Protein 8HJJ (pdb70)

Foldseek 3Di:
DWFKKWKFWPPDDIAIEITDPVVVVVVQCVQCVPPPHGGIDIDGDDPVCVVVPPPDPRYQYPVDPCSVVVD/DWAKKWKFWVPDDIAIEITDPVVVVVVQCVQCVPPPHGRIDIDGDDPVPCVVVVVDDRYQYPPDPCSVVVD/DWAKKWKFWPPDDIAIEIGDPVVVVVVQCVQCVPPPHGRIDIDGDDPVCVVVCVDDRYQYPPDPPSPVVD

Radius of gyration: 20.46 Å; Cα contacts (8 Å, |Δi|>4): 335; chains: 3; bounding box: 46×51×53 Å

Organism: NCBI:txid1415160

Nearest PDB structures (foldseek):
  8hjj-assembly2_B  TM=1.004E+00  e=7.828E-13  Rhodobacter capsulatus DE442
  8hjj-assembly3_C  TM=9.954E-01  e=3.327E-12  Rhodobacter capsulatus DE442
  8pu1-assembly1_A  TM=4.898E-01  e=5.629E-01  Thomasclavelia ramosa
  8pu3-assembly1_B  TM=4.873E-01  e=1.446E+00  Coprobacillus sp. D7
  8hjj-assembly3_C  TM=1.014E+00  e=9.724E-14  Rhodobacter capsulatus DE442

B-factor: mean 46.48, std 11.07, range [22.7, 105.71]

Structure (mmCIF, N/CA/C/O backbone):
data_8HJJ
#
_entry.id   8HJJ
#
_cell.length_a   69.410
_cell.length_b   69.410
_cell.length_c   89.040
_cell.angle_alpha   90.000
_cell.angle_beta   90.000
_cell.angle_gamma   120.000
#
_symmetry.space_group_name_H-M   'P 31 1 2'
#
loop_
_entity.id
_entity.type
_entity.pdbx_description
1 polymer 'Anti-CRISPR protein Type I-C9'
2 water water
#
loop_
_atom_site.group_PDB
_atom_site.id
_atom_site.type_symbol
_atom_site.label_atom_id
_atom_site.label_alt_id
_atom_site.label_comp_id
_atom_site.label_asym_id
_atom_site.label_entity_id
_atom_site.label_seq_id
_atom_site.pdbx_PDB_ins_code
_atom_site.Cartn_x
_atom_site.Cartn_y
_atom_site.Cartn_z
_atom_site.occupancy
_atom_site.B_iso_or_equiv
_atom_site.auth_seq_id
_atom_site.auth_comp_id
_atom_site.auth_asym_id
_atom_site.auth_atom_id
_atom_site.pdbx_PDB_model_num
ATOM 1 N N . MET A 1 5 ? 32.06836 -6.80443 6.13848 1.000 72.17101 5 MET A N 1
ATOM 2 C CA . MET A 1 5 ? 31.82205 -8.22053 5.87170 1.000 73.72124 5 MET A CA 1
ATOM 3 C C . MET A 1 5 ? 30.54851 -8.78950 6.53395 1.000 68.57920 5 MET A C 1
ATOM 4 O O . MET A 1 5 ? 29.69595 -9.38000 5.83748 1.000 65.38813 5 MET A O 1
ATOM 9 N N . THR A 1 6 ? 30.38133 -8.55821 7.84209 1.000 54.03435 6 THR A N 1
ATOM 10 C CA . THR A 1 6 ? 29.31075 -9.19228 8.60216 1.000 54.15583 6 THR A CA 1
ATOM 11 C C . THR A 1 6 ? 28.15567 -8.22422 8.83394 1.000 48.83202 6 THR A C 1
ATOM 12 O O . THR A 1 6 ? 28.34612 -7.01161 8.94782 1.000 44.97291 6 THR A O 1
ATOM 16 N N . SER A 1 7 ? 26.95552 -8.78850 8.95919 1.000 44.63576 7 SER A N 1
ATOM 17 C CA . SER A 1 7 ? 25.74335 -7.99592 9.08097 1.000 39.04216 7 SER A CA 1
ATOM 18 C C . SER A 1 7 ? 24.65728 -8.83363 9.74364 1.000 45.74303 7 SER A C 1
ATOM 19 O O . SER A 1 7 ? 24.76685 -10.05815 9.87206 1.000 42.65198 7 SER A O 1
ATOM 22 N N . PHE A 1 8 ? 23.60747 -8.13686 10.18169 1.000 46.46842 8 PHE A N 1
ATOM 23 C CA . PHE A 1 8 ? 22.34167 -8.76515 10.51803 1.000 40.25049 8 PHE A CA 1
ATOM 24 C C . PHE A 1 8 ? 21.54039 -8.96416 9.24167 1.000 39.21329 8 PHE A C 1
ATOM 25 O O . PHE A 1 8 ? 21.55217 -8.10231 8.35077 1.000 34.80019 8 PHE A O 1
ATOM 33 N N . TYR A 1 9 ? 20.85307 -10.11181 9.15268 1.000 38.54718 9 TYR A N 1
ATOM 34 C CA . TYR A 1 9 ? 20.05582 -10.49289 7.98915 1.000 37.22999 9 TYR A CA 1
ATOM 35 C C . TYR A 1 9 ? 18.67091 -10.95954 8.40960 1.000 39.22160 9 TYR A C 1
ATOM 36 O O . TYR A 1 9 ? 18.53283 -11.76581 9.33888 1.000 39.52209 9 TYR A O 1
ATOM 45 N N . LYS A 1 10 ? 17.65612 -10.46838 7.70472 1.000 41.12351 10 LYS A N 1
ATOM 46 C CA . LYS A 1 10 ? 16.28264 -10.92542 7.85787 1.000 38.09135 10 LYS A CA 1
ATOM 47 C C . LYS A 1 10 ? 15.95987 -11.88346 6.71419 1.000 39.20599 10 LYS A C 1
ATOM 48 O O . LYS A 1 10 ? 16.12125 -11.53186 5.54228 1.000 39.14194 10 LYS A O 1
ATOM 54 N N . ILE A 1 11 ? 15.50839 -13.08625 7.04982 1.000 34.84403 11 ILE A N 1
ATOM 55 C CA . ILE A 1 11 ? 15.28054 -14.14680 6.08174 1.000 38.52772 11 ILE A CA 1
ATOM 56 C C . ILE A 1 11 ? 13.78302 -14.42136 6.07386 1.000 36.76768 11 ILE A C 1
ATOM 57 O O . ILE A 1 11 ? 13.21491 -14.85407 7.08109 1.000 41.31936 11 ILE A O 1
ATOM 62 N N . THR A 1 12 ? 13.12968 -14.14953 4.95573 1.000 28.87700 12 THR A N 1
ATOM 63 C CA . THR A 1 12 ? 11.68247 -14.17755 4.92066 1.000 30.78723 12 THR A CA 1
ATOM 64 C C . THR A 1 12 ? 11.21273 -15.09705 3.80141 1.000 33.01976 12 THR A C 1
ATOM 65 O O . THR A 1 12 ? 11.94332 -15.39929 2.85644 1.000 32.89720 12 THR A O 1
ATOM 69 N N . ALA A 1 13 ? 9.97867 -15.56651 3.95464 1.000 39.43742 13 ALA A N 1
ATOM 70 C CA . ALA A 1 13 ? 9.29814 -16.38439 2.96234 1.000 36.51009 13 ALA A CA 1
ATOM 71 C C . ALA A 1 13 ? 7.81311 -16.08814 3.07247 1.000 32.12579 13 ALA A C 1
ATOM 72 O O . ALA A 1 13 ? 7.31478 -15.74452 4.14984 1.000 31.09025 13 ALA A O 1
ATOM 74 N N . TYR A 1 14 ? 7.12058 -16.18566 1.93538 1.000 39.42048 14 TYR A N 1
ATOM 75 C CA . TYR A 1 14 ? 5.67674 -15.97131 1.91238 1.000 36.25640 14 TYR A CA 1
ATOM 76 C C . TYR A 1 14 ? 4.98799 -16.94530 2.86264 1.000 40.16256 14 TYR A C 1
ATOM 77 O O . TYR A 1 14 ? 5.30621 -18.14270 2.88381 1.000 40.71103 14 TYR A O 1
ATOM 86 N N . ASN A 1 15 ? 4.07480 -16.41397 3.67940 1.000 34.74514 15 ASN A N 1
ATOM 87 C CA . ASN A 1 15 ? 3.25619 -17.21323 4.58465 1.000 38.06007 15 ASN A CA 1
ATOM 88 C C . ASN A 1 15 ? 4.11189 -18.05007 5.52203 1.000 40.53642 15 ASN A C 1
ATOM 89 O O . ASN A 1 15 ? 3.72255 -19.14789 5.92822 1.000 41.24628 15 ASN A O 1
ATOM 94 N N . SER A 1 16 ? 5.28883 -17.55208 5.87993 1.000 37.87948 16 SER A N 1
ATOM 95 C CA . SER A 1 16 ? 6.19477 -18.32495 6.71117 1.000 39.85018 16 SER A CA 1
ATOM 96 C C . SER A 1 16 ? 6.78439 -17.43057 7.78774 1.000 39.51162 16 SER A C 1
ATOM 97 O O . SER A 1 16 ? 6.69653 -16.19878 7.74028 1.000 36.99089 16 SER A O 1
ATOM 100 N N . GLN A 1 17 ? 7.38920 -18.08703 8.76483 1.000 43.41253 17 GLN A N 1
ATOM 101 C CA . GLN A 1 17 ? 7.97095 -17.41980 9.91519 1.000 42.95047 17 GLN A CA 1
ATOM 102 C C . GLN A 1 17 ? 9.29797 -16.78843 9.52016 1.000 43.06136 17 GLN A C 1
ATOM 103 O O . GLN A 1 17 ? 10.13756 -17.44556 8.89369 1.000 44.11155 17 GLN A O 1
ATOM 109 N N . ALA A 1 18 ? 9.49010 -15.52030 9.88291 1.000 41.87846 18 ALA A N 1
ATOM 110 C CA . ALA A 1 18 ? 10.76081 -14.85625 9.61394 1.000 41.73262 18 ALA A CA 1
ATOM 111 C C . ALA A 1 18 ? 11.88349 -15.46928 10.44992 1.000 45.39716 18 ALA A C 1
ATOM 112 O O . ALA A 1 18 ? 11.66882 -15.90871 11.58078 1.000 53.70240 18 ALA A O 1
ATOM 114 N N . LEU A 1 19 ? 13.07902 -15.55122 9.87136 1.000 45.68297 19 LEU A N 1
ATOM 115 C CA . LEU A 1 19 ? 14.26619 -16.01365 10.57994 1.000 42.78508 19 LEU A CA 1
ATOM 116 C C . LEU A 1 19 ? 15.33138 -14.91512 10.56424 1.000 44.30179 19 LEU A C 1
ATOM 117 O O . LEU A 1 19 ? 15.28338 -13.98184 9.75875 1.000 41.95312 19 LEU A O 1
ATOM 122 N N . TYR A 1 20 ? 16.30430 -15.00919 11.46501 1.000 42.78370 20 TYR A N 1
ATOM 123 C CA . TYR A 1 20 ? 17.24243 -13.90382 11.62341 1.000 45.65661 20 TYR A CA 1
ATOM 124 C C . TYR A 1 20 ? 18.64517 -14.46420 11.78613 1.000 43.77959 20 TYR A C 1
ATOM 125 O O . TYR A 1 20 ? 18.84737 -15.48902 12.44752 1.000 44.71686 20 TYR A O 1
ATOM 134 N N . PHE A 1 21 ? 19.60967 -13.79689 11.15587 1.000 41.80060 21 PHE A N 1
ATOM 135 C CA . PHE A 1 21 ? 20.97642 -14.29899 11.11209 1.000 45.13616 21 PHE A CA 1
ATOM 136 C C . PHE A 1 21 ? 21.97383 -13.17029 11.34769 1.000 40.49393 21 PHE A C 1
ATOM 137 O O . PHE A 1 21 ? 21.70242 -12.00784 11.06130 1.000 39.06412 21 PHE A O 1
ATOM 145 N N . TRP A 1 22 ? 23.12262 -13.51979 11.90571 1.000 42.62931 22 TRP A N 1
ATOM 146 C CA . TRP A 1 22 ? 24.23662 -12.59312 12.02230 1.000 42.88849 22 TRP A CA 1
ATOM 147 C C . TRP A 1 22 ? 25.47598 -13.25604 11.44469 1.000 44.70628 22 TRP A C 1
ATOM 148 O O . TRP A 1 22 ? 25.85455 -14.36147 11.86210 1.000 42.50173 22 TRP A O 1
ATOM 159 N N . GLY A 1 23 ? 26.10438 -12.58422 10.48831 1.000 43.57215 23 GLY A N 1
ATOM 160 C CA . GLY A 1 23 ? 27.34451 -13.10165 9.95066 1.000 42.28148 23 GLY A CA 1
ATOM 161 C C . GLY A 1 23 ? 27.60897 -12.55635 8.56468 1.000 42.76333 23 GLY A C 1
ATOM 162 O O . GLY A 1 23 ? 27.05606 -11.53359 8.16509 1.000 44.65858 23 GLY A O 1
ATOM 163 N N . THR A 1 24 ? 28.46747 -13.27820 7.85397 1.000 44.86280 24 THR A N 1
ATOM 164 C CA . THR A 1 24 ? 28.87826 -12.94473 6.50269 1.000 41.29178 24 THR A CA 1
ATOM 165 C C . THR A 1 24 ? 27.79495 -13.37105 5.52349 1.000 37.93289 24 THR A C 1
ATOM 166 O O . THR A 1 24 ? 26.97938 -14.24705 5.81650 1.000 40.84803 24 THR A O 1
ATOM 170 N N . ASP A 1 25 ? 27.76553 -12.71396 4.36137 1.000 38.75080 25 ASP A N 1
ATOM 171 C CA . ASP A 1 25 ? 26.76036 -13.06888 3.36196 1.000 40.16543 25 ASP A CA 1
ATOM 172 C C . ASP A 1 25 ? 26.98835 -14.46791 2.78802 1.000 40.70320 25 ASP A C 1
ATOM 173 O O . ASP A 1 25 ? 26.02674 -15.12963 2.38643 1.000 44.07432 25 ASP A O 1
ATOM 178 N N . ALA A 1 26 ? 28.23339 -14.94294 2.73727 1.000 35.85003 26 ALA A N 1
ATOM 179 C CA . ALA A 1 26 ? 28.44809 -16.31989 2.31506 1.000 41.51546 26 ALA A CA 1
ATOM 180 C C . ALA A 1 26 ? 27.76316 -17.28270 3.28076 1.000 41.32178 26 ALA A C 1
ATOM 181 O O . ALA A 1 26 ? 27.12730 -18.26334 2.86381 1.000 36.81001 26 ALA A O 1
ATOM 183 N N . ASP A 1 27 ? 27.83128 -16.97639 4.57879 1.000 45.87103 27 ASP A N 1
ATOM 184 C CA . ASP A 1 27 ? 27.20920 -17.83670 5.58148 1.000 47.76579 27 ASP A CA 1
ATOM 185 C C . ASP A 1 27 ? 25.69464 -17.68489 5.59713 1.000 42.78976 27 ASP A C 1
ATOM 186 O O . ASP A 1 27 ? 24.97615 -18.68582 5.72679 1.000 43.71349 27 ASP A O 1
ATOM 191 N N . VAL A 1 28 ? 25.17874 -16.45968 5.44595 1.000 38.72385 28 VAL A N 1
ATOM 192 C CA . VAL A 1 28 ? 23.72613 -16.34805 5.38192 1.000 40.82874 28 VAL A CA 1
ATOM 193 C C . VAL A 1 28 ? 23.20828 -17.07832 4.15076 1.000 41.87618 28 VAL A C 1
ATOM 194 O O . VAL A 1 28 ? 22.11554 -17.66572 4.18006 1.000 38.42832 28 VAL A O 1
ATOM 198 N N . ASP A 1 29 ? 23.98973 -17.10612 3.06919 1.000 33.41656 29 ASP A N 1
ATOM 199 C CA . ASP A 1 29 ? 23.50823 -17.80694 1.89121 1.000 35.24550 29 ASP A CA 1
ATOM 200 C C . ASP A 1 29 ? 23.52669 -19.32156 2.09636 1.000 39.66805 29 ASP A C 1
ATOM 201 O O . ASP A 1 29 ? 22.57578 -20.01505 1.70200 1.000 35.37429 29 ASP A O 1
ATOM 206 N N . ARG A 1 30 ? 24.58519 -19.85564 2.72468 1.000 39.29642 30 ARG A N 1
ATOM 207 C CA . ARG A 1 30 ? 24.56434 -21.27606 3.08167 1.000 39.33407 30 ARG A CA 1
ATOM 208 C C . ARG A 1 30 ? 23.36405 -21.60403 3.96131 1.000 41.52408 30 ARG A C 1
ATOM 209 O O . ARG A 1 30 ? 22.71255 -22.64456 3.77912 1.000 41.95306 30 ARG A O 1
ATOM 217 N N . TYR A 1 31 ? 23.07665 -20.74086 4.93935 1.000 40.25418 31 TYR A N 1
ATOM 218 C CA . TYR A 1 31 ? 21.94355 -20.96268 5.83534 1.000 39.27032 31 TYR A CA 1
ATOM 219 C C . TYR A 1 31 ? 20.62756 -21.00212 5.06214 1.000 40.33031 31 TYR A C 1
ATOM 220 O O . TYR A 1 31 ? 19.79834 -21.89892 5.27112 1.000 40.49374 31 TYR A O 1
ATOM 229 N N . VAL A 1 32 ? 20.42004 -20.02891 4.16450 1.000 40.07038 32 VAL A N 1
ATOM 230 C CA . VAL A 1 32 ? 19.19408 -19.96689 3.35966 1.000 37.60498 32 VAL A CA 1
ATOM 231 C C . VAL A 1 32 ? 19.06428 -21.21405 2.48186 1.000 39.58767 32 VAL A C 1
ATOM 232 O O . VAL A 1 32 ? 17.97840 -21.79994 2.35634 1.000 37.44535 32 VAL A O 1
ATOM 236 N N . ASP A 1 33 ? 20.17872 -21.65922 1.89254 1.000 41.02609 33 ASP A N 1
ATOM 237 C CA . ASP A 1 33 ? 20.16875 -22.86837 1.07301 1.000 38.72902 33 ASP A CA 1
ATOM 238 C C . ASP A 1 33 ? 19.75917 -24.09267 1.87306 1.000 39.93974 33 ASP A C 1
ATOM 239 O O . ASP A 1 33 ? 18.99917 -24.93856 1.38456 1.000 40.26660 33 ASP A O 1
ATOM 244 N N . TRP A 1 34 ? 20.26619 -24.21546 3.09787 1.000 39.46883 34 TRP A N 1
ATOM 245 C CA . TRP A 1 34 ? 19.86106 -25.33960 3.93309 1.000 46.73877 34 TRP A CA 1
ATOM 246 C C . TRP A 1 34 ? 18.37289 -25.23996 4.28941 1.000 44.67149 34 TRP A C 1
ATOM 247 O O . TRP A 1 34 ? 17.65271 -26.24704 4.24741 1.000 42.23324 34 TRP A O 1
ATOM 258 N N . LEU A 1 35 ? 17.88903 -24.02553 4.59818 1.000 35.36934 35 LEU A N 1
ATOM 259 C CA . LEU A 1 35 ? 16.47171 -23.83704 4.91543 1.000 42.09554 35 LEU A CA 1
ATOM 260 C C . LEU A 1 35 ? 15.57121 -24.21722 3.74464 1.000 41.53366 35 LEU A C 1
ATOM 261 O O . LEU A 1 35 ? 14.43618 -24.65993 3.95156 1.000 43.16061 35 LEU A O 1
ATOM 266 N N . ASN A 1 36 ? 16.03086 -24.00002 2.52076 1.000 36.97206 36 ASN A N 1
ATOM 267 C CA . ASN A 1 36 ? 15.23239 -24.27979 1.34080 1.000 39.70571 36 ASN A CA 1
ATOM 268 C C . ASN A 1 36 ? 15.42482 -25.67327 0.76259 1.000 42.13744 36 ASN A C 1
ATOM 269 O O . ASN A 1 36 ? 14.71065 -26.01978 -0.17759 1.000 37.57972 36 ASN A O 1
ATOM 274 N N . ARG A 1 37 ? 16.36213 -26.46914 1.28712 1.000 44.55429 37 ARG A N 1
ATOM 275 C CA . ARG A 1 37 ? 16.75302 -27.71585 0.62333 1.000 49.04450 37 ARG A CA 1
ATOM 276 C C . ARG A 1 37 ? 15.57254 -28.62578 0.29640 1.000 49.40463 37 ARG A C 1
ATOM 277 O O . ARG A 1 37 ? 15.60524 -29.34211 -0.71510 1.000 43.13845 37 ARG A O 1
ATOM 285 N N . ASP A 1 38 ? 14.51384 -28.59732 1.10796 1.000 50.87092 38 ASP A N 1
ATOM 286 C CA . ASP A 1 38 ? 13.32606 -29.40601 0.84185 1.000 53.89255 38 ASP A CA 1
ATOM 287 C C . ASP A 1 38 ? 12.04831 -28.57236 0.78186 1.000 46.23061 38 ASP A C 1
ATOM 288 O O . ASP A 1 38 ? 10.96327 -29.08136 1.05945 1.000 44.07463 38 ASP A O 1
ATOM 293 N N . ARG A 1 39 ? 12.15121 -27.28774 0.49257 1.000 48.76280 39 ARG A N 1
ATOM 294 C CA . ARG A 1 39 ? 10.98149 -26.42168 0.48030 1.000 43.19040 39 ARG A CA 1
ATOM 295 C C . ARG A 1 39 ? 10.40518 -26.40856 -0.93150 1.000 42.06293 39 ARG A C 1
ATOM 296 O O . ARG A 1 39 ? 11.00506 -25.85022 -1.85397 1.000 37.20844 39 ARG A O 1
ATOM 304 N N . GLU A 1 40 ? 9.24983 -27.05800 -1.09740 1.000 45.15443 40 GLU A N 1
ATOM 305 C CA . GLU A 1 40 ? 8.59271 -27.12700 -2.39776 1.000 46.98417 40 GLU A CA 1
ATOM 306 C C . GLU A 1 40 ? 7.93209 -25.80881 -2.77002 1.000 41.39747 40 GLU A C 1
ATOM 307 O O . GLU A 1 40 ? 7.76056 -25.51224 -3.95701 1.000 43.92066 40 GLU A O 1
ATOM 313 N N . ILE A 1 41 ? 7.55104 -25.02169 -1.77191 1.000 37.99651 41 ILE A N 1
ATOM 314 C CA . ILE A 1 41 ? 6.88564 -23.73790 -1.94590 1.000 40.13171 41 ILE A CA 1
ATOM 315 C C . ILE A 1 41 ? 7.41867 -22.78754 -0.88214 1.000 40.18907 41 ILE A C 1
ATOM 316 O O . ILE A 1 41 ? 8.07757 -23.19865 0.08067 1.000 34.84773 41 ILE A O 1
ATOM 321 N N . ASN A 1 42 ? 7.14396 -21.49991 -1.07648 1.000 37.14280 42 ASN A N 1
ATOM 322 C CA . ASN A 1 42 ? 7.43797 -20.48793 -0.06187 1.000 38.06561 42 ASN A CA 1
ATOM 323 C C . ASN A 1 42 ? 8.89748 -20.53850 0.37489 1.000 35.89297 42 ASN A C 1
ATOM 324 O O . ASN A 1 42 ? 9.21415 -20.68312 1.56154 1.000 36.19386 42 ASN A O 1
ATOM 329 N N . VAL A 1 43 ? 9.80118 -20.47644 -0.60180 1.000 32.97362 43 VAL A N 1
ATOM 330 C CA . VAL A 1 43 ? 11.21372 -20.54273 -0.24344 1.000 32.38580 43 VAL A CA 1
ATOM 331 C C . VAL A 1 43 ? 11.64734 -19.24209 0.42307 1.000 36.97428 43 VAL A C 1
ATOM 332 O O . VAL A 1 43 ? 11.04940 -18.16981 0.25464 1.000 37.21326 43 VAL A O 1
ATOM 336 N N . TYR A 1 44 ? 12.70931 -19.35201 1.19501 1.000 36.34512 44 TYR A N 1
ATOM 337 C CA . TYR A 1 44 ? 13.24705 -18.25147 1.95643 1.000 34.69827 44 TYR A CA 1
ATOM 338 C C . TYR A 1 44 ? 14.20953 -17.43087 1.10433 1.000 36.24071 44 TYR A C 1
ATOM 339 O O . TYR A 1 44 ? 14.81462 -17.94495 0.16288 1.000 37.92895 44 TYR A O 1
ATOM 348 N N . ALA A 1 45 ? 14.29934 -16.12973 1.40567 1.000 34.48309 45 ALA A N 1
ATOM 349 C CA . ALA A 1 45 ? 15.34541 -15.25901 0.86355 1.000 38.13503 45 ALA A CA 1
ATOM 350 C C . ALA A 1 45 ? 15.80029 -14.28546 1.94392 1.000 34.50234 45 ALA A C 1
ATOM 351 O O . ALA A 1 45 ? 15.01953 -13.88891 2.81364 1.000 36.65224 45 ALA A O 1
ATOM 353 N N . ALA A 1 46 ? 17.06901 -13.90258 1.89387 1.000 34.33751 46 ALA A N 1
ATOM 354 C CA . ALA A 1 46 ? 17.61769 -12.99113 2.89069 1.000 34.20222 46 ALA A CA 1
ATOM 355 C C . ALA A 1 46 ? 17.68431 -11.57288 2.35185 1.000 31.96866 46 ALA A C 1
ATOM 356 O O . ALA A 1 46 ? 17.74328 -11.35328 1.13759 1.000 29.63717 46 ALA A O 1
ATOM 358 N N . GLU A 1 47 ? 17.64403 -10.61479 3.28723 1.000 31.42351 47 GLU A N 1
ATOM 359 C CA . GLU A 1 47 ? 17.97148 -9.21133 3.05924 1.000 37.12759 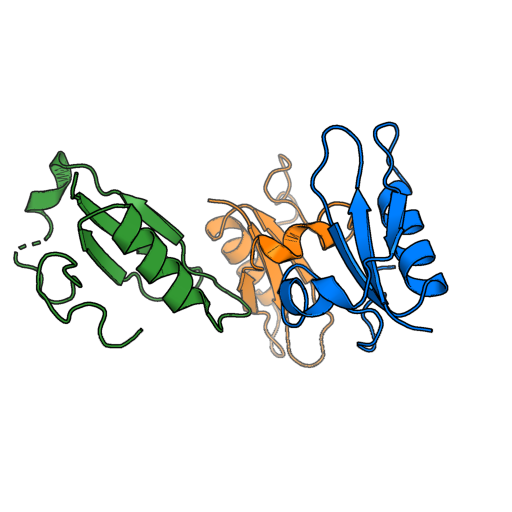47 GLU A CA 1
ATOM 360 C C . GLU A 1 47 ? 18.87057 -8.71967 4.18995 1.000 36.41554 47 GLU A C 1
ATOM 361 O O . GLU A 1 47 ? 18.70459 -9.13412 5.34498 1.000 36.08124 47 GLU A O 1
ATOM 367 N N . ALA A 1 48 ? 19.84362 -7.86185 3.85147 1.000 35.35013 48 ALA A N 1
ATOM 368 C CA . ALA A 1 48 ? 20.75706 -7.29139 4.84584 1.000 33.58158 48 ALA A CA 1
ATOM 369 C C . ALA A 1 48 ? 20.11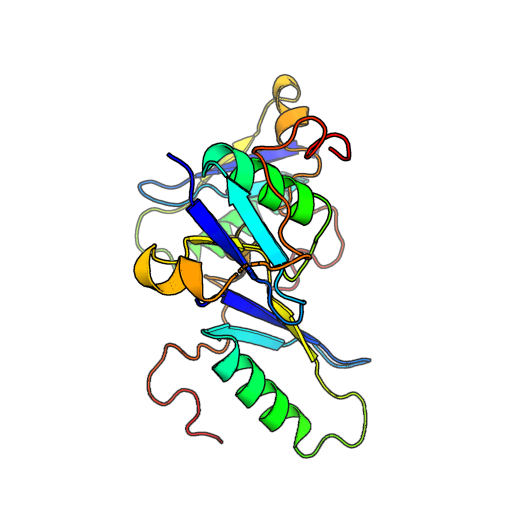828 -6.09675 5.54383 1.000 31.22003 48 ALA A C 1
ATOM 370 O O . ALA A 1 48 ? 19.63939 -5.15941 4.89213 1.000 35.40286 48 ALA A O 1
ATOM 372 N N . ILE A 1 49 ? 20.11902 -6.13642 6.87290 1.000 33.94497 49 ILE A N 1
ATOM 373 C CA . ILE A 1 49 ? 19.53825 -5.09965 7.72809 1.000 34.16162 49 ILE A CA 1
ATOM 374 C C . ILE A 1 49 ? 20.54444 -3.97502 7.96306 1.000 30.97602 49 ILE A C 1
ATOM 375 O O . ILE A 1 49 ? 21.68962 -4.24371 8.34692 1.000 31.07602 49 ILE A O 1
ATOM 380 N N . PRO A 1 50 ? 20.16409 -2.71708 7.72387 1.000 38.90555 50 PRO A N 1
ATOM 381 C CA . PRO A 1 50 ? 21.10465 -1.60008 7.93881 1.000 36.06643 50 PRO A CA 1
ATOM 382 C C . PRO A 1 50 ? 21.50500 -1.45557 9.40024 1.000 43.27730 50 PRO A C 1
ATOM 383 O O . PRO A 1 50 ? 20.72311 -1.73086 10.31643 1.000 42.93119 50 PRO A O 1
ATOM 387 N N . GLU A 1 51 ? 22.74162 -0.98766 9.60709 1.000 46.67120 51 GLU A N 1
ATOM 388 C CA . GLU A 1 51 ? 23.26644 -0.77308 10.95642 1.000 44.71675 51 GLU A CA 1
ATOM 389 C C . GLU A 1 51 ? 22.31450 0.04354 11.83718 1.000 45.62905 51 GLU A C 1
ATOM 390 O O . GLU A 1 51 ? 22.23063 -0.19196 13.04624 1.000 47.29894 51 GLU A O 1
ATOM 396 N N . ALA A 1 52 ? 21.57157 0.98599 11.25000 1.000 44.28856 52 ALA A N 1
ATOM 397 C CA . ALA A 1 52 ? 20.64592 1.79736 12.02940 1.000 40.11490 52 ALA A CA 1
ATOM 398 C C . ALA A 1 52 ? 19.67371 0.95974 12.86729 1.000 48.58500 52 ALA A C 1
ATOM 399 O O . ALA A 1 52 ? 19.23178 1.41598 13.92501 1.000 46.53041 52 ALA A O 1
ATOM 401 N N . GLU A 1 53 ? 19.27086 -0.22531 12.39653 1.000 44.80351 53 GLU A N 1
ATOM 402 C CA . GLU A 1 53 ? 18.33942 -1.06655 13.14839 1.000 44.73352 53 GLU A CA 1
ATOM 403 C C . GLU A 1 53 ? 19.02353 -2.14065 13.98341 1.000 44.55783 53 GLU A C 1
ATOM 404 O O . GLU A 1 53 ? 18.32182 -2.91728 14.64699 1.000 44.33522 53 GLU A O 1
ATOM 410 N N . TRP A 1 54 ? 20.36336 -2.19381 13.97891 1.000 37.94709 54 TRP A N 1
ATOM 411 C CA . TRP A 1 54 ? 21.07757 -3.35091 14.51940 1.000 45.23039 54 TRP A CA 1
ATOM 412 C C . TRP A 1 54 ? 20.81756 -3.57614 16.01175 1.000 47.94820 54 TRP A C 1
ATOM 413 O O . TRP A 1 54 ? 20.83481 -4.72986 16.47403 1.000 40.54736 54 TRP A O 1
ATOM 424 N N . ALA A 1 55 ? 20.53855 -2.50499 16.76680 1.000 42.65017 55 ALA A N 1
ATOM 425 C CA . ALA A 1 55 ? 20.21425 -2.64541 18.18654 1.000 42.55163 55 ALA A CA 1
ATOM 426 C C . ALA A 1 55 ? 19.00660 -3.55669 18.40663 1.000 47.13762 55 ALA A C 1
ATOM 427 O O . ALA A 1 55 ? 18.96042 -4.31200 19.39011 1.000 46.28252 55 ALA A O 1
ATOM 429 N N . GLN A 1 56 ? 18.01396 -3.50284 17.50695 1.000 50.59465 56 GLN A N 1
ATOM 430 C CA . GLN A 1 56 ? 16.82500 -4.32873 17.71509 1.000 50.38701 56 GLN A CA 1
ATOM 431 C C . GLN A 1 56 ? 17.07944 -5.81415 17.48424 1.000 51.50442 56 GLN A C 1
ATOM 432 O O . GLN A 1 56 ? 16.18888 -6.62273 17.76843 1.000 52.81557 56 GLN A O 1
ATOM 438 N N . TYR A 1 57 ? 18.27063 -6.19739 17.03152 1.000 49.32190 57 TYR A N 1
ATOM 439 C CA . TYR A 1 57 ? 18.60680 -7.59560 16.81466 1.000 49.91935 57 TYR A CA 1
ATOM 440 C C . TYR A 1 57 ? 19.69281 -8.08282 17.75629 1.000 53.41449 57 TYR A C 1
ATOM 441 O O . TYR A 1 57 ? 19.64192 -9.23670 18.19352 1.000 50.43211 57 TYR A O 1
ATOM 450 N N . GLU A 1 58 ? 20.63884 -7.21415 18.11571 1.000 52.51999 58 GLU A N 1
ATOM 451 C CA . GLU A 1 58 ? 21.76673 -7.59801 18.94959 1.000 55.37870 58 GLU A CA 1
ATOM 452 C C . GLU A 1 58 ? 21.28872 -8.29033 20.21684 1.000 56.88363 58 GLU A C 1
ATOM 453 O O . GLU A 1 58 ? 20.38008 -7.80189 20.90376 1.000 56.12487 58 GLU A O 1
ATOM 459 N N . GLY A 1 59 ? 21.89690 -9.44765 20.50527 1.000 51.42802 59 GLY A N 1
ATOM 460 C CA . GLY A 1 59 ? 21.56150 -10.20137 21.68643 1.000 51.63805 59 GLY A CA 1
ATOM 461 C C . GLY A 1 59 ? 20.25642 -10.95724 21.57831 1.000 57.43495 59 GLY A C 1
ATOM 462 O O . GLY A 1 59 ? 19.91103 -11.69873 22.50238 1.000 59.55902 59 GLY A O 1
ATOM 463 N N . ARG A 1 60 ? 19.52141 -10.82492 20.47559 1.000 55.10515 60 ARG A N 1
ATOM 464 C CA . ARG A 1 60 ? 18.22668 -11.48115 20.40598 1.000 52.94901 60 ARG A CA 1
ATOM 465 C C . ARG A 1 60 ? 18.42600 -12.98297 20.27998 1.000 57.89543 60 ARG A C 1
ATOM 466 O O . ARG A 1 60 ? 19.37411 -13.47236 19.66724 1.000 58.27846 60 ARG A O 1
ATOM 474 N N . ASP A 1 61 ? 17.48839 -13.71998 20.81335 1.000 62.39869 61 ASP A N 1
ATOM 475 C CA . ASP A 1 61 ? 17.73058 -15.13577 20.95167 1.000 61.87472 61 ASP A CA 1
ATOM 476 C C . ASP A 1 61 ? 17.28864 -15.90871 19.71523 1.000 57.73852 61 ASP A C 1
ATOM 477 O O . ASP A 1 61 ? 17.60406 -17.10363 19.61639 1.000 55.62362 61 ASP A O 1
ATOM 482 N N . ASP A 1 62 ? 16.57493 -15.24960 18.78771 1.000 48.00026 62 ASP A N 1
ATOM 483 C CA . ASP A 1 62 ? 16.15235 -15.82159 17.50986 1.000 53.66226 62 ASP A CA 1
ATOM 484 C C . ASP A 1 62 ? 17.13688 -15.50623 16.38542 1.000 49.28788 62 ASP A C 1
ATOM 485 O O . ASP A 1 62 ? 16.85447 -15.81144 15.21899 1.000 44.68935 62 ASP A O 1
ATOM 490 N N . VAL A 1 63 ? 18.26111 -14.87531 16.70331 1.000 43.19029 63 VAL A N 1
ATOM 491 C CA . VAL A 1 63 ? 19.29545 -14.58904 15.72248 1.000 43.72207 63 VAL A CA 1
ATOM 492 C C . VAL A 1 63 ? 20.29417 -15.72918 15.78977 1.000 44.51943 63 VAL A C 1
ATOM 493 O O . VAL A 1 63 ? 20.99084 -15.88364 16.79611 1.000 44.55970 63 VAL A O 1
ATOM 497 N N . LEU A 1 64 ? 20.36050 -16.53289 14.73184 1.000 41.22869 64 LEU A N 1
ATOM 498 C CA . LEU A 1 64 ? 21.43602 -17.50540 14.60123 1.000 43.45530 64 LEU A CA 1
ATOM 499 C C . LEU A 1 64 ? 22.73012 -16.77831 14.24421 1.000 46.40019 64 LEU A C 1
ATOM 500 O O . LEU A 1 64 ? 22.75801 -15.98934 13.29784 1.000 47.13865 64 LEU A O 1
ATOM 505 N N . SER A 1 65 ? 23.80069 -17.01569 15.00271 1.000 48.29843 65 SER A N 1
ATOM 506 C CA . SER A 1 65 ? 25.06091 -16.31732 14.77368 1.000 52.38443 65 SER A CA 1
ATOM 507 C C . SER A 1 65 ? 26.04350 -17.24939 14.07474 1.000 54.07475 65 SER A C 1
ATOM 508 O O . SER A 1 65 ? 26.41894 -18.28409 14.63234 1.000 59.44222 65 SER A O 1
ATOM 511 N N . GLY A 1 66 ? 26.45563 -16.87804 12.85603 1.000 57.73600 66 GLY A N 1
ATOM 512 C CA . GLY A 1 66 ? 27.51663 -17.56744 12.12119 1.000 55.48967 66 GLY A CA 1
ATOM 513 C C . GLY A 1 66 ? 28.92584 -17.29650 12.62408 1.000 60.85638 66 GLY A C 1
ATOM 514 O O . GLY A 1 66 ? 29.85614 -17.99698 12.21059 1.000 62.73876 66 GLY A O 1
ATOM 515 N N . GLU A 1 67 ? 29.09941 -16.30710 13.49970 1.000 61.52912 67 GLU A N 1
ATOM 516 C CA . GLU A 1 67 ? 30.37023 -16.00158 14.14083 1.000 60.12396 67 GLU A CA 1
ATOM 517 C C . GLU A 1 67 ? 30.60273 -16.86013 15.37309 1.000 65.30272 67 GLU A C 1
ATOM 518 O O . GLU A 1 67 ? 31.59178 -16.65674 16.07859 1.000 67.40952 67 GLU A O 1
ATOM 524 N N . GLU A 1 68 ? 29.70554 -17.80303 15.64614 1.000 67.65784 68 GLU A N 1
ATOM 525 C CA . GLU A 1 68 ? 29.87225 -18.80186 16.69150 1.000 65.39815 68 GLU A CA 1
ATOM 526 C C . GLU A 1 68 ? 30.37233 -20.08122 16.04190 1.000 65.70626 68 GLU A C 1
ATOM 527 O O . GLU A 1 68 ? 29.79841 -20.54571 15.05164 1.000 65.96460 68 GLU A O 1
ATOM 533 N N . CYS A 1 69 ? 31.44353 -20.64222 16.58601 1.000 63.96591 69 CYS A N 1
ATOM 534 C CA . CYS A 1 69 ? 32.00801 -21.83567 15.98413 1.000 63.09770 69 CYS A CA 1
ATOM 535 C C . CYS A 1 69 ? 31.05909 -23.01030 16.14199 1.000 61.75109 69 CYS A C 1
ATOM 536 O O . CYS A 1 69 ? 30.42577 -23.18027 17.18505 1.000 70.58386 69 CYS A O 1
ATOM 539 N N . GLY A 1 70 ? 30.94354 -23.81342 15.09148 1.000 57.28604 70 GLY A N 1
ATOM 540 C CA . GLY A 1 70 ? 29.98597 -24.89671 15.11608 1.000 61.71925 70 GLY A CA 1
ATOM 541 C C . GLY A 1 70 ? 28.54240 -24.50314 14.90721 1.000 61.36610 70 GLY A C 1
ATOM 542 O O . GLY A 1 70 ? 27.66093 -25.34216 15.11766 1.000 56.23017 70 GLY A O 1
ATOM 543 N N . TRP A 1 71 ? 28.27115 -23.25383 14.50574 1.000 65.02559 71 TRP A N 1
ATOM 544 C CA . TRP A 1 71 ? 26.89711 -22.81369 14.27206 1.000 56.97460 71 TRP A CA 1
ATOM 545 C C . TRP A 1 71 ? 26.25114 -23.59849 13.13970 1.000 59.18651 71 TRP A C 1
ATOM 546 O O . TRP A 1 71 ? 25.02414 -23.77652 13.11307 1.000 58.46652 71 TRP A O 1
ATOM 557 N N . ASP A 1 72 ? 27.06338 -24.06411 12.19460 1.000 58.62536 72 ASP A N 1
ATOM 558 C CA . ASP A 1 72 ? 26.60986 -24.78983 11.02336 1.000 55.38318 72 ASP A CA 1
ATOM 559 C C . ASP A 1 72 ? 26.85214 -26.28134 11.16085 1.000 58.56987 72 ASP A C 1
ATOM 560 O O . ASP A 1 72 ? 26.91531 -26.98533 10.14826 1.000 57.63129 72 ASP A O 1
ATOM 565 N N . ASP A 1 73 ? 26.97362 -26.77915 12.39767 1.000 61.46977 73 ASP A N 1
ATOM 566 C CA . ASP A 1 73 ? 27.19364 -28.20937 12.59757 1.000 60.53746 73 ASP A CA 1
ATOM 567 C C . ASP A 1 73 ? 26.00361 -29.01578 12.11505 1.000 55.31240 73 ASP A C 1
ATOM 568 O O . ASP A 1 73 ? 26.17175 -30.09917 11.54835 1.000 64.05247 73 ASP A O 1
ATOM 573 N N . PHE A 1 74 ? 24.79129 -28.49733 12.31655 1.000 56.38518 74 PHE A N 1
ATOM 574 C CA . PHE A 1 74 ? 23.59654 -29.17263 11.82640 1.000 60.53253 74 PHE A CA 1
ATOM 575 C C . PHE A 1 74 ? 23.56816 -29.29610 10.30276 1.000 59.96714 74 PHE A C 1
ATOM 576 O O . PHE A 1 74 ? 22.71468 -30.01244 9.77120 1.000 64.29575 74 PHE A O 1
ATOM 584 N N . MET A 1 75 ? 24.43827 -28.59323 9.58893 1.000 60.72170 75 MET A N 1
ATOM 585 C CA . MET A 1 75 ? 24.60483 -28.81186 8.15735 1.000 64.52395 75 MET A CA 1
ATOM 586 C C . MET A 1 75 ? 25.76381 -29.78737 7.92221 1.000 72.28427 75 MET A C 1
ATOM 587 O O . MET A 1 75 ? 25.56325 -30.96752 7.62889 1.000 78.99946 75 MET A O 1
ATOM 592 N N . MET B 1 5 ? 2.48033 -27.00761 25.14856 1.000 56.50507 5 MET B N 1
ATOM 593 C CA . MET B 1 5 ? 2.55261 -28.41625 25.54985 1.000 62.80916 5 MET B CA 1
ATOM 594 C C . MET B 1 5 ? 3.83332 -29.12777 25.04744 1.000 61.37675 5 MET B C 1
ATOM 595 O O . MET B 1 5 ? 4.50752 -29.86968 25.79956 1.000 56.69001 5 MET B O 1
ATOM 600 N N . THR B 1 6 ? 4.12707 -28.93211 23.76515 1.000 49.80553 6 THR B N 1
ATOM 601 C CA . THR B 1 6 ? 5.22637 -29.59189 23.08282 1.000 52.58570 6 THR B CA 1
ATOM 602 C C . THR B 1 6 ? 6.36259 -28.61727 22.77423 1.000 53.75697 6 THR B C 1
ATOM 603 O O . THR B 1 6 ? 6.14137 -27.41615 22.58241 1.000 51.70169 6 THR B O 1
ATOM 607 N N . SER B 1 7 ? 7.57681 -29.15681 22.67019 1.000 43.64560 7 SER B N 1
ATOM 608 C CA . SER B 1 7 ? 8.75007 -28.32889 22.42988 1.000 41.69697 7 SER B CA 1
ATOM 609 C C . SER B 1 7 ? 9.85040 -29.17256 21.79761 1.000 42.08689 7 SER B C 1
ATOM 610 O O . SER B 1 7 ? 9.74815 -30.39941 21.69621 1.000 39.42989 7 SER B O 1
ATOM 613 N N . PHE B 1 8 ? 10.87514 -28.47657 21.30339 1.000 40.77810 8 PHE B N 1
ATOM 614 C CA . PHE B 1 8 ? 12.14901 -29.10222 20.98445 1.000 32.48526 8 PHE B CA 1
ATOM 615 C C . PHE B 1 8 ? 12.98687 -29.20742 22.24060 1.000 39.44977 8 PHE B C 1
ATOM 616 O O . PHE B 1 8 ? 12.96515 -28.31974 23.10712 1.000 39.43559 8 PHE B O 1
ATOM 624 N N . TYR B 1 9 ? 13.71342 -30.30809 22.34532 1.000 38.66583 9 TYR B N 1
ATOM 625 C CA . TYR B 1 9 ? 14.54595 -30.58780 23.49629 1.000 34.34646 9 TYR B CA 1
ATOM 626 C C . TYR B 1 9 ? 15.92495 -30.95676 22.98625 1.000 34.28262 9 TYR B C 1
ATOM 627 O O . TYR B 1 9 ? 16.05009 -31.66216 21.97750 1.000 38.67384 9 TYR B O 1
ATOM 636 N N . LYS B 1 10 ? 16.94007 -30.39920 23.64815 1.000 35.89315 10 LYS B N 1
ATOM 637 C CA . LYS B 1 10 ? 18.33894 -30.76247 23.47606 1.000 34.16040 10 LYS B CA 1
ATOM 638 C C . LYS B 1 10 ? 18.72076 -31.70280 24.62432 1.000 37.62150 10 LYS B C 1
ATOM 639 O O . LYS B 1 10 ? 18.51210 -31.37107 25.80059 1.000 35.43021 10 LYS B O 1
ATOM 645 N N . ILE B 1 11 ? 19.23560 -32.88381 24.27434 1.000 29.85870 11 ILE B N 1
ATOM 646 C CA . ILE B 1 11 ? 19.53425 -33.96839 25.19861 1.000 32.30242 11 ILE B CA 1
ATOM 647 C C . ILE B 1 11 ? 21.03522 -34.19191 25.14608 1.000 34.92235 11 ILE B C 1
ATOM 648 O O . ILE B 1 11 ? 21.57901 -34.54822 24.09210 1.000 34.76732 11 ILE B O 1
ATOM 653 N N . THR B 1 12 ? 21.70493 -33.96072 26.26565 1.000 28.25195 12 THR B N 1
ATOM 654 C CA . THR B 1 12 ? 23.15151 -33.90318 26.28440 1.000 28.56380 12 THR B CA 1
ATOM 655 C C . THR B 1 12 ? 23.70838 -34.81744 27.36379 1.000 30.02171 12 THR B C 1
ATOM 656 O O . THR B 1 12 ? 23.02207 -35.20758 28.31133 1.000 30.10288 12 THR B O 1
ATOM 660 N N . ALA B 1 13 ? 24.97237 -35.17358 27.17949 1.000 37.83050 13 ALA B N 1
ATOM 661 C CA . ALA B 1 13 ? 25.72634 -35.95529 28.14405 1.000 34.82669 13 ALA B CA 1
ATOM 662 C C . ALA B 1 13 ? 27.19074 -35.59344 27.97828 1.000 36.93108 13 ALA B C 1
ATOM 663 O O . ALA B 1 13 ? 27.64194 -35.26892 26.87253 1.000 36.49153 13 ALA B O 1
ATOM 665 N N . TYR B 1 14 ? 27.92415 -35.65102 29.09212 1.000 40.39084 14 TYR B N 1
ATOM 666 C CA . TYR B 1 14 ? 29.35566 -35.39442 29.06499 1.000 35.87384 14 TYR B CA 1
ATOM 667 C C . TYR B 1 14 ? 30.01719 -36.34914 28.08595 1.000 35.29363 14 TYR B C 1
ATOM 668 O O . TYR B 1 14 ? 29.75461 -37.55656 28.11305 1.000 35.66962 14 TYR B O 1
ATOM 677 N N . ASN B 1 15 ? 30.85694 -35.79498 27.20310 1.000 36.02060 15 ASN B N 1
ATOM 678 C CA . ASN B 1 15 ? 31.63020 -36.57291 26.22757 1.000 40.78568 15 ASN B CA 1
ATOM 679 C C . ASN B 1 15 ? 30.75620 -37.43671 25.30775 1.000 40.31313 15 ASN B C 1
ATOM 680 O O . ASN B 1 15 ? 31.15105 -38.54511 24.92340 1.000 40.29504 15 ASN B O 1
ATOM 685 N N . SER B 1 16 ? 29.54641 -36.98126 24.98767 1.000 32.71968 16 SER B N 1
ATOM 686 C CA . SER B 1 16 ? 28.63887 -37.74980 24.14433 1.000 36.30355 16 SER B CA 1
ATOM 687 C C . SER B 1 16 ? 27.99177 -36.74335 23.19938 1.000 36.72928 16 SER B C 1
ATOM 688 O O . SER B 1 16 ? 27.92406 -35.55610 23.52925 1.000 33.21000 16 SER B O 1
ATOM 691 N N . GLN B 1 17 ? 27.48952 -37.18236 22.03100 1.000 36.11758 17 GLN B N 1
ATOM 692 C CA . GLN B 1 17 ? 27.03900 -36.16132 21.08293 1.000 41.93873 17 GLN B CA 1
ATOM 693 C C . GLN B 1 17 ? 25.58433 -35.83826 21.43350 1.000 39.77453 17 GLN B C 1
ATOM 694 O O . GLN B 1 17 ? 24.81522 -36.72584 21.82385 1.000 40.86424 17 GLN B O 1
ATOM 700 N N . ALA B 1 18 ? 25.21817 -34.56260 21.32091 1.000 35.25303 18 ALA B N 1
ATOM 701 C CA . ALA B 1 18 ? 23.86198 -34.11633 21.62739 1.000 40.28244 18 ALA B CA 1
ATOM 702 C C . ALA B 1 18 ? 22.81645 -34.76862 20.72991 1.000 40.81659 18 ALA B C 1
ATOM 703 O O . ALA B 1 18 ? 23.04513 -35.00494 19.54494 1.000 46.41589 18 ALA B O 1
ATOM 705 N N . LEU B 1 19 ? 21.65837 -35.05155 21.31842 1.000 41.61007 19 LEU B N 1
ATOM 706 C CA . LEU B 1 19 ? 20.48723 -35.62856 20.67287 1.000 39.46791 19 LEU B CA 1
ATOM 707 C C . LEU B 1 19 ? 19.31703 -34.65475 20.75861 1.000 37.71652 19 LEU B C 1
ATOM 708 O O . LEU B 1 19 ? 19.28989 -33.74653 21.59435 1.000 35.45940 19 LEU B O 1
ATOM 713 N N . TYR B 1 20 ? 18.31659 -34.87037 19.91265 1.000 40.21643 20 TYR B N 1
ATOM 714 C CA . TYR B 1 20 ? 17.27141 -33.87036 19.75178 1.000 38.83733 20 TYR B CA 1
ATOM 715 C C . TYR B 1 20 ? 15.90755 -34.52834 19.67787 1.000 36.50997 20 TYR B C 1
ATOM 716 O O . TYR B 1 20 ? 15.73523 -35.55129 19.00571 1.000 35.35361 20 TYR B O 1
ATOM 725 N N . PHE B 1 21 ? 14.93164 -33.90795 20.34390 1.000 37.27177 21 PHE B N 1
ATOM 726 C CA . PHE B 1 21 ? 13.59111 -34.47807 20.44128 1.000 41.53379 21 PHE B CA 1
ATOM 727 C C . PHE B 1 21 ? 12.53632 -33.39557 20.23445 1.000 40.09806 21 PHE B C 1
ATOM 728 O O . PHE B 1 21 ? 12.73871 -32.23196 20.58130 1.000 36.65761 21 PHE B O 1
ATOM 736 N N . TRP B 1 22 ? 11.39427 -33.79845 19.69180 1.000 34.32943 22 TRP B N 1
ATOM 737 C CA . TRP B 1 22 ? 10.24286 -32.92133 19.56569 1.000 39.32109 22 TRP B CA 1
ATOM 738 C C . TRP B 1 22 ? 9.03523 -33.62822 20.17157 1.000 39.18228 22 TRP B C 1
ATOM 739 O O . TRP B 1 22 ? 8.68393 -34.74280 19.75584 1.000 34.01868 22 TRP B O 1
ATOM 750 N N . GLY B 1 23 ? 8.39003 -32.97388 21.13240 1.000 37.49350 23 GLY B N 1
ATOM 751 C CA . GLY B 1 23 ? 7.19817 -33.55916 21.72048 1.000 40.50299 23 GLY B CA 1
ATOM 752 C C . GLY B 1 23 ? 6.93385 -33.01953 23.11704 1.000 37.43168 23 GLY B C 1
ATOM 753 O O . GLY B 1 23 ? 7.36715 -31.92492 23.47780 1.000 39.24831 23 GLY B O 1
ATOM 754 N N . THR B 1 24 ? 6.16612 -33.79295 23.86213 1.000 35.11706 24 THR B N 1
ATOM 755 C CA . THR B 1 24 ? 5.82904 -33.38236 25.21041 1.000 45.15839 24 THR B CA 1
ATOM 756 C C . THR B 1 24 ? 6.94053 -33.74542 26.18707 1.000 41.93905 24 THR B C 1
ATOM 757 O O . THR B 1 24 ? 7.75559 -34.64420 25.95159 1.000 38.34334 24 THR B O 1
ATOM 761 N N . ASP B 1 25 ? 6.95068 -33.04089 27.31286 1.000 34.41910 25 ASP B N 1
ATOM 762 C CA . ASP B 1 25 ? 7.95252 -33.33855 28.32418 1.000 44.51284 25 ASP B CA 1
ATOM 763 C C . ASP B 1 25 ? 7.81645 -34.76426 28.86079 1.000 41.28588 25 ASP B C 1
ATOM 764 O O . ASP B 1 25 ? 8.82680 -35.38150 29.22105 1.000 37.51067 25 ASP B O 1
ATOM 769 N N . ALA B 1 26 ? 6.59403 -35.31310 28.89572 1.000 33.37856 26 ALA B N 1
ATOM 770 C CA . ALA B 1 26 ? 6.43503 -36.70215 29.31073 1.000 40.57481 26 ALA B CA 1
ATOM 771 C C . ALA B 1 26 ? 7.14952 -37.63318 28.34609 1.000 39.28643 26 ALA B C 1
ATOM 772 O O . ALA B 1 26 ? 7.81857 -38.59364 28.75699 1.000 38.10038 26 ALA B O 1
ATOM 774 N N . ASP B 1 27 ? 7.05651 -37.33429 27.05437 1.000 38.75101 27 ASP B N 1
ATOM 775 C CA . ASP B 1 27 ? 7.67886 -38.20315 26.07481 1.000 37.58318 27 ASP B CA 1
ATOM 776 C C . ASP B 1 27 ? 9.19188 -38.02276 26.04963 1.000 36.58704 27 ASP B C 1
ATOM 777 O O . ASP B 1 27 ? 9.93389 -39.00963 25.95134 1.000 36.81231 27 ASP B O 1
ATOM 782 N N . VAL B 1 28 ? 9.67516 -36.78282 26.16732 1.000 34.93872 28 VAL B N 1
ATOM 783 C CA . VAL B 1 28 ? 11.11892 -36.59410 26.20709 1.000 34.46052 28 VAL B CA 1
ATOM 784 C C . VAL B 1 28 ? 11.69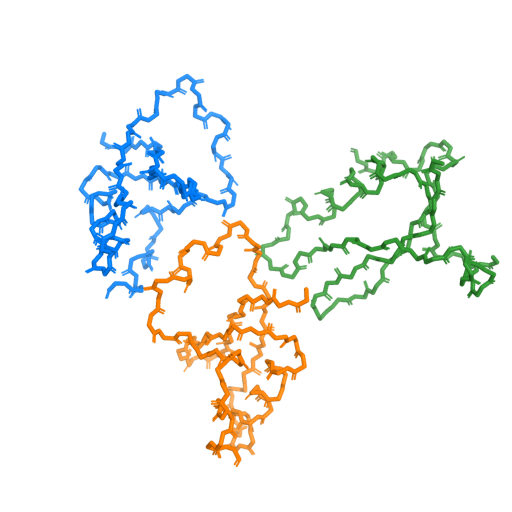225 -37.24608 27.45544 1.000 35.95587 28 VAL B C 1
ATOM 785 O O . VAL B 1 28 ? 12.79073 -37.81409 27.41872 1.000 29.34685 28 VAL B O 1
ATOM 789 N N . ASP B 1 29 ? 10.93269 -37.24626 28.55441 1.000 35.09663 29 ASP B N 1
ATOM 790 C CA . ASP B 1 29 ? 11.42110 -37.87258 29.77645 1.000 35.77054 29 ASP B CA 1
ATOM 791 C C . ASP B 1 29 ? 11.49123 -39.38236 29.61588 1.000 37.75215 29 ASP B C 1
ATOM 792 O O . ASP B 1 29 ? 12.46738 -40.00528 30.05800 1.000 37.93850 29 ASP B O 1
ATOM 797 N N . ARG B 1 30 ? 10.47333 -39.98357 28.97014 1.000 37.13946 30 ARG B N 1
ATOM 798 C CA . ARG B 1 30 ? 10.53995 -41.40415 28.62282 1.000 38.07641 30 ARG B CA 1
ATOM 799 C C . ARG B 1 30 ? 11.75544 -41.69229 27.75883 1.000 36.56056 30 ARG B C 1
ATOM 800 O O . ARG B 1 30 ? 12.48348 -42.65875 27.99121 1.000 35.33332 30 ARG B O 1
ATOM 808 N N . TYR B 1 31 ? 11.97898 -40.85801 26.74669 1.000 37.33329 31 TYR B N 1
ATOM 809 C CA . TYR B 1 31 ? 13.09551 -41.06344 25.83634 1.000 39.33935 31 TYR B CA 1
ATOM 810 C C . TYR B 1 31 ? 14.42751 -41.03591 26.59222 1.000 34.62920 31 TYR B C 1
ATOM 811 O O . TYR B 1 31 ? 15.30030 -41.88495 26.37126 1.000 32.57523 31 TYR B O 1
ATOM 820 N N . VAL B 1 32 ? 14.59765 -40.05155 27.48089 1.000 33.10183 32 VAL B N 1
ATOM 821 C CA . VAL B 1 32 ? 15.82138 -39.92480 28.27171 1.000 37.11087 32 VAL B CA 1
ATOM 822 C C . VAL B 1 32 ? 16.00875 -41.13532 29.19568 1.000 33.45365 32 VAL B C 1
ATOM 823 O O . VAL B 1 32 ? 17.11563 -41.67515 29.31241 1.000 31.08806 32 VAL B O 1
ATOM 827 N N . ASP B 1 33 ? 14.93061 -41.60312 29.83497 1.000 34.21258 33 ASP B N 1
ATOM 828 C CA . ASP B 1 33 ? 15.02067 -42.83148 30.63255 1.000 37.71263 33 ASP B CA 1
ATOM 829 C C . ASP B 1 33 ? 15.45567 -44.01831 29.77523 1.000 37.95637 33 ASP B C 1
ATOM 830 O O . ASP B 1 33 ? 16.27375 -44.84925 30.20941 1.000 36.12977 33 ASP B O 1
ATOM 835 N N . TRP B 1 34 ? 14.94176 -44.09602 28.54278 1.000 34.00363 34 TRP B N 1
ATOM 836 C CA . TRP B 1 34 ? 15.35427 -45.16657 27.64132 1.000 41.79004 34 TRP B CA 1
ATOM 837 C C . TRP B 1 34 ? 16.82489 -45.04210 27.24350 1.000 38.25855 34 TRP B C 1
ATOM 838 O O . TRP B 1 34 ? 17.53722 -46.04550 27.16747 1.000 38.93173 34 TRP B O 1
ATOM 849 N N . LEU B 1 35 ? 17.28893 -43.82896 26.95019 1.000 38.39629 35 LEU B N 1
ATOM 850 C CA . LEU B 1 35 ? 18.69087 -43.65543 26.58224 1.000 39.37495 35 LEU B CA 1
ATOM 851 C C . LEU B 1 35 ? 19.61122 -44.03807 27.73792 1.000 42.11300 35 LEU B C 1
ATOM 852 O O . LEU B 1 35 ? 20.65973 -44.66561 27.52765 1.000 41.45504 35 LEU B O 1
ATOM 857 N N . ASN B 1 36 ? 19.19483 -43.75169 28.97449 1.000 39.59421 36 ASN B N 1
ATOM 858 C CA . ASN B 1 36 ? 20.04079 -44.03322 30.13128 1.000 39.28531 36 ASN B CA 1
ATOM 859 C C . ASN B 1 36 ? 19.85992 -45.43592 30.70097 1.000 36.68179 36 ASN B C 1
ATOM 860 O O . ASN B 1 36 ? 20.56934 -45.79834 31.64291 1.000 31.36620 36 ASN B O 1
ATOM 865 N N . ARG B 1 37 ? 18.92087 -46.21424 30.16427 1.000 42.87304 37 ARG B N 1
ATOM 866 C CA . ARG B 1 37 ? 18.61385 -47.53653 30.70420 1.000 47.62984 37 ARG B CA 1
ATOM 867 C C . ARG B 1 37 ? 19.85586 -48.41433 30.90028 1.000 48.28838 37 ARG B C 1
ATOM 868 O O . ARG B 1 37 ? 19.91035 -49.19976 31.85791 1.000 49.12289 37 ARG B O 1
ATOM 876 N N . ASP B 1 38 ? 20.87469 -48.27964 30.03961 1.000 40.84640 38 ASP B N 1
ATOM 877 C CA . ASP B 1 38 ? 22.09881 -49.06468 30.19116 1.000 48.64666 38 ASP B CA 1
ATOM 878 C C . ASP B 1 38 ? 23.37116 -48.21936 30.23768 1.000 50.19487 38 ASP B C 1
ATOM 879 O O . ASP B 1 38 ? 24.45139 -48.73031 29.93109 1.000 50.25881 38 ASP B O 1
ATOM 884 N N . ARG B 1 39 ? 23.27829 -46.93294 30.54345 1.000 43.56753 39 ARG B N 1
ATOM 885 C CA . ARG B 1 39 ? 24.45205 -46.07432 30.55404 1.000 38.56444 39 ARG B CA 1
ATOM 886 C C . ARG B 1 39 ? 25.01371 -46.04351 31.97050 1.000 37.27764 39 ARG B C 1
ATOM 887 O O . ARG B 1 39 ? 24.41875 -45.44500 32.86463 1.000 41.79206 39 ARG B O 1
ATOM 895 N N . GLU B 1 40 ? 26.15015 -46.70406 32.17662 1.000 44.43490 40 GLU B N 1
ATOM 896 C CA . GLU B 1 40 ? 26.79429 -46.69487 33.48280 1.000 44.29667 40 GLU B CA 1
ATOM 897 C C . GLU B 1 40 ? 27.47315 -45.36508 33.74885 1.000 43.44320 40 GLU B C 1
ATOM 898 O O . GLU B 1 40 ? 27.71672 -45.02651 34.90824 1.000 45.60162 40 GLU B O 1
ATOM 904 N N . ILE B 1 41 ? 27.79397 -44.61537 32.69428 1.000 37.97814 41 ILE B N 1
ATOM 905 C CA . ILE B 1 41 ? 28.45459 -43.32100 32.80110 1.000 41.37284 41 ILE B CA 1
ATOM 906 C C . ILE B 1 41 ? 27.84095 -42.37669 31.77411 1.000 33.99208 41 ILE B C 1
ATOM 907 O O . ILE B 1 41 ? 27.15128 -42.80011 30.84056 1.000 31.70999 41 ILE B O 1
ATOM 912 N N . ASN B 1 42 ? 28.09027 -41.07974 31.97080 1.000 29.48963 42 ASN B N 1
ATOM 913 C CA . ASN B 1 42 ? 27.71541 -40.05690 30.99234 1.000 33.30482 42 ASN B CA 1
ATOM 914 C C . ASN B 1 42 ? 26.22720 -40.12255 30.66108 1.000 33.49796 42 ASN B C 1
ATOM 915 O O . ASN B 1 42 ? 25.82928 -40.23016 29.49670 1.000 30.32372 42 ASN B O 1
ATOM 920 N N . VAL B 1 43 ? 25.39882 -40.08712 31.70589 1.000 26.83563 43 VAL B N 1
ATOM 921 C CA . VAL B 1 43 ? 23.96645 -40.19997 31.48870 1.000 32.41167 43 VAL B CA 1
ATOM 922 C C . VAL B 1 43 ? 23.46117 -38.93101 30.81285 1.000 28.28371 43 VAL B C 1
ATOM 923 O O . VAL B 1 43 ? 24.06800 -37.85180 30.90660 1.000 28.05016 43 VAL B O 1
ATOM 927 N N . TYR B 1 44 ? 22.35335 -39.07298 30.10483 1.000 25.69331 44 TYR B N 1
ATOM 928 C CA . TYR B 1 44 ? 21.73971 -37.98561 29.37022 1.000 28.76247 44 TYR B CA 1
ATOM 929 C C . TYR B 1 44 ? 20.79812 -37.16752 30.26303 1.000 33.86475 44 TYR B C 1
ATOM 930 O O . TYR B 1 44 ? 20.18856 -37.68112 31.21375 1.000 30.34702 44 TYR B O 1
ATOM 939 N N . ALA B 1 45 ? 20.69130 -35.87444 29.94789 1.000 28.87750 45 ALA B N 1
ATOM 940 C CA . ALA B 1 45 ? 19.69539 -35.00601 30.56208 1.000 33.24772 45 ALA B CA 1
ATOM 941 C C . ALA B 1 45 ? 19.12683 -34.10501 29.47564 1.000 32.03499 45 ALA B C 1
ATOM 942 O O . ALA B 1 45 ? 19.84131 -33.72607 28.54152 1.000 29.29540 45 ALA B O 1
ATOM 944 N N . ALA B 1 46 ? 17.83700 -33.78391 29.58864 1.000 33.52679 46 ALA B N 1
ATOM 945 C CA . ALA B 1 46 ? 17.15093 -32.98500 28.58372 1.000 33.94323 46 ALA B CA 1
ATOM 946 C C . ALA B 1 46 ? 17.00258 -31.55074 29.05491 1.000 32.28173 46 ALA B C 1
ATOM 947 O O . ALA B 1 46 ? 16.90045 -31.28758 30.25405 1.000 26.99249 46 ALA B O 1
ATOM 949 N N . GLU B 1 47 ? 16.96159 -30.63094 28.08205 1.000 32.55862 47 GLU B N 1
ATOM 950 C CA . GLU B 1 47 ? 16.60407 -29.23156 28.28813 1.000 35.92377 47 GLU B CA 1
ATOM 951 C C . GLU B 1 47 ? 15.65531 -28.76250 27.18437 1.000 36.82475 47 GLU B C 1
ATOM 952 O O . GLU B 1 47 ? 15.82150 -29.10623 26.00231 1.000 34.54659 47 GLU B O 1
ATOM 958 N N . ALA B 1 48 ? 14.67448 -27.94749 27.57137 1.000 31.87990 48 ALA B N 1
ATOM 959 C CA . ALA B 1 48 ? 13.71567 -27.42790 26.60943 1.000 33.03002 48 ALA B CA 1
ATOM 960 C C . ALA B 1 48 ? 14.31501 -26.23750 25.86538 1.000 32.74030 48 ALA B C 1
ATOM 961 O O . ALA B 1 48 ? 14.83760 -25.30072 26.48013 1.000 31.52197 48 ALA B O 1
ATOM 963 N N . ILE B 1 49 ? 14.26405 -26.30022 24.54071 1.000 33.16378 49 ILE B N 1
ATOM 964 C CA . ILE B 1 49 ? 14.79415 -25.22826 23.69895 1.000 37.16840 49 ILE B CA 1
ATOM 965 C C . ILE B 1 49 ? 13.72626 -24.14895 23.56599 1.000 40.05794 49 ILE B C 1
ATOM 966 O O . ILE B 1 49 ? 12.57468 -24.47735 23.23151 1.000 37.03946 49 ILE B O 1
ATOM 971 N N . PRO B 1 50 ? 14.05336 -22.87983 23.83375 1.000 43.89159 50 PRO B N 1
ATOM 972 C CA . PRO B 1 50 ? 13.03550 -21.82162 23.73079 1.000 42.69216 50 PRO B CA 1
ATOM 973 C C . PRO B 1 50 ? 12.49266 -21.70269 22.31229 1.000 43.56789 50 PRO B C 1
ATOM 974 O O . PRO B 1 50 ? 13.21052 -21.90702 21.32788 1.000 42.52589 50 PRO B O 1
ATOM 978 N N . GLU B 1 51 ? 11.20141 -21.35611 22.22974 1.000 44.23420 51 GLU B N 1
ATOM 979 C CA . GLU B 1 51 ? 10.50978 -21.24121 20.94597 1.000 52.73415 51 GLU B CA 1
ATOM 980 C C . GLU B 1 51 ? 11.26969 -20.36537 19.95840 1.000 49.95534 51 GLU B C 1
ATOM 981 O O . GLU B 1 51 ? 11.26656 -20.64831 18.75693 1.000 49.21004 51 GLU B O 1
ATOM 987 N N . ALA B 1 52 ? 11.96286 -19.33359 20.45998 1.000 51.15508 52 ALA B N 1
ATOM 988 C CA . ALA B 1 52 ? 12.69573 -18.39474 19.61539 1.000 47.36010 52 ALA B CA 1
ATOM 989 C C . ALA B 1 52 ? 13.68158 -19.07498 18.67760 1.000 52.94796 52 ALA B C 1
ATOM 990 O O . ALA B 1 52 ? 13.88475 -18.61430 17.54738 1.000 56.86739 52 ALA B O 1
ATOM 992 N N . GLU B 1 53 ? 14.31844 -20.15562 19.12411 1.000 47.40995 53 GLU B N 1
ATOM 993 C CA . GLU B 1 53 ? 15.32262 -20.83601 18.31260 1.000 48.27727 53 GLU B CA 1
ATOM 994 C C . GLU B 1 53 ? 14.76010 -22.00518 17.51252 1.000 51.11078 53 GLU B C 1
ATOM 995 O O . GLU B 1 53 ? 15.52817 -22.68624 16.80788 1.000 56.27547 53 GLU B O 1
ATOM 1001 N N . TRP B 1 54 ? 13.43735 -22.22234 17.57007 1.000 50.68142 54 TRP B N 1
ATOM 1002 C CA . TRP B 1 54 ? 12.82489 -23.40335 16.96211 1.000 53.17474 54 TRP B CA 1
ATOM 1003 C C . TRP B 1 54 ? 13.05736 -23.47029 15.46021 1.000 57.48522 54 TRP B C 1
ATOM 1004 O O . TRP B 1 54 ? 12.91925 -24.55073 14.87868 1.000 61.40263 54 TRP B O 1
ATOM 1015 N N . ALA B 1 55 ? 13.36689 -22.34161 14.81323 1.000 58.69100 55 ALA B N 1
ATOM 1016 C CA . ALA B 1 55 ? 13.65851 -22.37566 13.38524 1.000 57.48959 55 ALA B CA 1
ATOM 1017 C C . ALA B 1 55 ? 14.81552 -23.31554 13.05878 1.000 61.87386 55 ALA B C 1
ATOM 1018 O O . ALA B 1 55 ? 14.74998 -24.04704 12.05710 1.000 62.20858 55 ALA B O 1
ATOM 1020 N N . GLN B 1 56 ? 15.89106 -23.33577 13.88058 1.000 56.70808 56 GLN B N 1
ATOM 1021 C CA . GLN B 1 56 ? 16.87650 -24.29693 13.36943 1.000 57.84055 56 GLN B CA 1
ATOM 1022 C C . GLN B 1 56 ? 16.49737 -25.74065 13.62035 1.000 61.41010 56 GLN B C 1
ATOM 1023 O O . GLN B 1 56 ? 17.21778 -26.62191 13.13893 1.000 65.54002 56 GLN B O 1
ATOM 1029 N N . TYR B 1 57 ? 15.39462 -26.04022 14.29065 1.000 57.69323 57 TYR B N 1
ATOM 1030 C CA . TYR B 1 57 ? 15.18054 -27.43506 14.62289 1.000 55.17277 57 TYR B CA 1
ATOM 1031 C C . TYR B 1 57 ? 14.08316 -28.07759 13.78983 1.000 56.50163 57 TYR B C 1
ATOM 1032 O O . TYR B 1 57 ? 14.18831 -29.27091 13.48621 1.000 56.94104 57 TYR B O 1
ATOM 1041 N N . GLU B 1 58 ? 13.07523 -27.33788 13.33227 1.000 51.68464 58 GLU B N 1
ATOM 1042 C CA . GLU B 1 58 ? 12.44248 -27.93132 12.16914 1.000 55.36364 58 GLU B CA 1
ATOM 1043 C C . GLU B 1 58 ? 13.36472 -27.77062 10.96939 1.000 55.97763 58 GLU B C 1
ATOM 1044 O O . GLU B 1 58 ? 14.35967 -27.03659 10.99410 1.000 63.56592 58 GLU B O 1
ATOM 1050 N N . GLY B 1 59 ? 13.06779 -28.51967 9.92721 1.000 54.52118 59 GLY B N 1
ATOM 1051 C CA . GLY B 1 59 ? 14.02558 -28.68014 8.86150 1.000 65.45519 59 GLY B CA 1
ATOM 1052 C C . GLY B 1 59 ? 15.24633 -29.49245 9.23025 1.000 61.74262 59 GLY B C 1
ATOM 1053 O O . GLY B 1 59 ? 16.02764 -29.83556 8.33399 1.000 64.46419 59 GLY B O 1
ATOM 1054 N N . ARG B 1 60 ? 15.44753 -29.81246 10.51233 1.000 57.61120 60 ARG B N 1
ATOM 1055 C CA . ARG B 1 60 ? 16.55047 -30.67065 10.92781 1.000 56.48011 60 ARG B CA 1
ATOM 1056 C C . ARG B 1 60 ? 16.12960 -32.13205 10.88112 1.000 52.39899 60 ARG B C 1
ATOM 1057 O O . ARG B 1 60 ? 15.00358 -32.47584 11.24480 1.000 53.00440 60 ARG B O 1
ATOM 1065 N N . ASP B 1 61 ? 17.06342 -32.99348 10.48778 1.000 50.45814 61 ASP B N 1
ATOM 1066 C CA . ASP B 1 61 ? 16.79466 -34.41099 10.27230 1.000 53.83734 61 ASP B CA 1
ATOM 1067 C C . ASP B 1 61 ? 17.13376 -35.30798 11.46136 1.000 53.59697 61 ASP B C 1
ATOM 1068 O O . ASP B 1 61 ? 16.80212 -36.50150 11.42550 1.000 48.84404 61 ASP B O 1
ATOM 1073 N N . ASP B 1 62 ? 17.82175 -34.78570 12.47983 1.000 50.47023 62 ASP B N 1
ATOM 1074 C CA . ASP B 1 62 ? 18.21987 -35.56522 13.64311 1.000 48.75088 62 ASP B CA 1
ATOM 1075 C C . ASP B 1 62 ? 17.25939 -35.43376 14.82509 1.000 46.06819 62 ASP B C 1
ATOM 1076 O O . ASP B 1 62 ? 17.58522 -35.90694 15.92067 1.000 45.23163 62 ASP B O 1
ATOM 1081 N N . VAL B 1 63 ? 16.09668 -34.81262 14.63791 1.000 38.93518 63 VAL B N 1
ATOM 1082 C CA . VAL B 1 63 ? 15.12015 -34.64805 15.71412 1.000 42.66473 63 VAL B CA 1
ATOM 1083 C C . VAL B 1 63 ? 14.15681 -35.83500 15.69787 1.000 47.57345 63 VAL B C 1
ATOM 1084 O O . VAL B 1 63 ? 13.42408 -36.03904 14.72558 1.000 41.44646 63 VAL B O 1
ATOM 1088 N N . LEU B 1 64 ? 14.18498 -36.63826 16.76477 1.000 42.86563 64 LEU B N 1
ATOM 1089 C CA . LEU B 1 64 ? 13.16430 -37.66017 16.97848 1.000 42.25603 64 LEU B CA 1
ATOM 1090 C C . LEU B 1 64 ? 11.85884 -37.00598 17.42529 1.000 43.39790 64 LEU B C 1
ATOM 1091 O O . LEU B 1 64 ? 11.83817 -36.23262 18.39145 1.000 34.64140 64 LEU B O 1
ATOM 1096 N N . SER B 1 65 ? 10.76317 -37.30759 16.72063 1.000 48.67997 65 SER B N 1
ATOM 1097 C CA . SER B 1 65 ? 9.47079 -36.68616 16.99564 1.000 42.21526 65 SER B CA 1
ATOM 1098 C C . SER B 1 65 ? 8.54370 -37.67677 17.69102 1.000 40.56098 65 SER B C 1
ATOM 1099 O O . SER B 1 65 ? 8.21497 -38.72795 17.12772 1.000 42.52396 65 SER B O 1
ATOM 1102 N N . GLY B 1 66 ? 8.11858 -37.33357 18.90902 1.000 42.64270 66 GLY B N 1
ATOM 1103 C CA . GLY B 1 66 ? 7.06758 -38.08858 19.56872 1.000 44.72968 66 GLY B CA 1
ATOM 1104 C C . GLY B 1 66 ? 5.68210 -37.88707 18.96395 1.000 48.37641 66 GLY B C 1
ATOM 1105 O O . GLY B 1 66 ? 4.74889 -38.60446 19.34276 1.000 51.42448 66 GLY B O 1
ATOM 1106 N N . GLU B 1 67 ? 5.52722 -36.92381 18.05164 1.000 47.68209 67 GLU B N 1
ATOM 1107 C CA . GLU B 1 67 ? 4.27549 -36.68346 17.34206 1.000 53.34607 67 GLU B CA 1
ATOM 1108 C C . GLU B 1 67 ? 4.10549 -37.55977 16.10022 1.000 49.50626 67 GLU B C 1
ATOM 1109 O O . GLU B 1 67 ? 3.14612 -37.37281 15.35965 1.000 53.88654 67 GLU B O 1
ATOM 1115 N N . GLU B 1 68 ? 5.00790 -38.50166 15.85704 1.000 48.72331 68 GLU B N 1
ATOM 1116 C CA . GLU B 1 68 ? 4.84145 -39.51674 14.82666 1.000 46.93563 68 GLU B CA 1
ATOM 1117 C C . GLU B 1 68 ? 4.35606 -40.79320 15.49233 1.000 51.05584 68 GLU B C 1
ATOM 1118 O O . GLU B 1 68 ? 4.95131 -41.25506 16.47083 1.000 49.40553 68 GLU B O 1
ATOM 1124 N N . CYS B 1 69 ? 3.27660 -41.35966 14.96771 1.000 55.24517 69 CYS B N 1
ATOM 1125 C CA . CYS B 1 69 ? 2.68681 -42.53061 15.60160 1.000 51.48747 69 CYS B CA 1
ATOM 1126 C C . CYS B 1 69 ? 3.64876 -43.70859 15.47316 1.000 47.59898 69 CYS B C 1
ATOM 1127 O O . CYS B 1 69 ? 4.34285 -43.85474 14.46248 1.000 45.16682 69 CYS B O 1
ATOM 1130 N N . GLY B 1 70 ? 3.75530 -44.49919 16.54296 1.000 45.41740 70 GLY B N 1
ATOM 1131 C CA . GLY B 1 70 ? 4.75555 -45.54945 16.60043 1.000 41.34190 70 GLY B CA 1
ATOM 1132 C C . GLY B 1 70 ? 6.17648 -45.07365 16.84881 1.000 47.49903 70 GLY B C 1
ATOM 1133 O O . GLY B 1 70 ? 7.10821 -45.88467 16.71928 1.000 41.53066 70 GLY B O 1
ATOM 1134 N N . TRP B 1 71 ? 6.37027 -43.79295 17.23332 1.000 42.98209 71 TRP B N 1
ATOM 1135 C CA . TRP B 1 71 ? 7.71588 -43.24033 17.39356 1.000 37.98400 71 TRP B CA 1
ATOM 1136 C C . TRP B 1 71 ? 8.53211 -44.00109 18.42553 1.000 42.13850 71 TRP B C 1
ATOM 1137 O O . TRP B 1 71 ? 9.75930 -44.07056 18.29807 1.000 41.82291 71 TRP B O 1
ATOM 1148 N N . ASP B 1 72 ? 7.88120 -44.58664 19.44082 1.000 41.67169 72 ASP B N 1
ATOM 1149 C CA . ASP B 1 72 ? 8.56882 -45.30069 20.51126 1.000 40.07478 72 ASP B CA 1
ATOM 1150 C C . ASP B 1 72 ? 8.42480 -46.81719 20.40321 1.000 42.51626 72 ASP B C 1
ATOM 1151 O O . ASP B 1 72 ? 8.49461 -47.52411 21.41226 1.000 40.27488 72 ASP B O 1
ATOM 1156 N N . ASP B 1 73 ? 8.20884 -47.33234 19.19129 1.000 45.19556 73 ASP B N 1
ATOM 1157 C CA . ASP B 1 73 ? 8.12671 -48.77958 19.02270 1.000 44.45768 73 ASP B CA 1
ATOM 1158 C C . ASP B 1 73 ? 9.44918 -49.44248 19.37956 1.000 36.92012 73 ASP B C 1
ATOM 1159 O O . ASP B 1 73 ? 9.46845 -50.51747 19.98347 1.000 38.08693 73 ASP B O 1
ATOM 1164 N N . PHE B 1 74 ? 10.56793 -48.79847 19.05597 1.000 39.60792 74 PHE B N 1
ATOM 1165 C CA . PHE B 1 74 ? 11.87102 -49.36568 19.40306 1.000 42.70995 74 PHE B CA 1
ATOM 1166 C C . PHE B 1 74 ? 12.09543 -49.51891 20.90962 1.000 39.88485 74 PHE B C 1
ATOM 1167 O O . PHE B 1 74 ? 13.06651 -50.17539 21.29409 1.000 41.53360 74 PHE B O 1
ATOM 1175 N N . MET B 1 75 ? 11.23395 -48.96370 21.76467 1.000 37.30655 75 MET B N 1
ATOM 1176 C CA . MET B 1 75 ? 11.37648 -49.14508 23.22150 1.000 44.48555 75 MET B CA 1
ATOM 1177 C C . MET B 1 75 ? 10.66397 -50.38177 23.79453 1.000 37.77233 75 MET B C 1
ATOM 1178 O O . MET B 1 75 ? 10.13619 -51.22030 23.05410 1.000 37.71522 75 MET B O 1
ATOM 1183 N N . MET C 1 5 ? -10.93127 -8.86265 34.47809 1.000 56.97770 5 MET C N 1
ATOM 1184 C CA . MET C 1 5 ? -9.58182 -8.46586 34.06040 1.000 70.04211 5 MET C CA 1
ATOM 1185 C C . MET C 1 5 ? -8.46209 -9.31943 34.67377 1.000 65.16247 5 MET C C 1
ATOM 1186 O O . MET C 1 5 ? -7.52079 -9.71661 33.98225 1.000 63.44057 5 MET C O 1
ATOM 1191 N N . THR C 1 6 ? -8.55170 -9.58171 35.96948 1.000 57.06262 6 THR C N 1
ATOM 1192 C CA . THR C 1 6 ? -7.49085 -10.26296 36.69345 1.000 59.00374 6 THR C CA 1
ATOM 1193 C C . THR C 1 6 ? -7.85404 -11.72373 36.94880 1.000 54.77965 6 THR C C 1
ATOM 1194 O O . THR C 1 6 ? -9.03009 -12.09550 36.99349 1.000 54.03558 6 THR C O 1
ATOM 1198 N N . SER C 1 7 ? -6.81962 -12.54789 37.11348 1.000 51.84750 7 SER C N 1
ATOM 1199 C CA . SER C 1 7 ? -6.97625 -13.98853 37.27992 1.000 48.48647 7 SER C CA 1
ATOM 1200 C C . SER C 1 7 ? -5.75120 -14.54535 38.00177 1.000 46.96432 7 SER C C 1
ATOM 1201 O O . SER C 1 7 ? -4.73157 -13.86330 38.15793 1.000 44.68803 7 SER C O 1
ATOM 1204 N N . PHE C 1 8 ? -5.88493 -15.79064 38.47501 1.000 45.57602 8 PHE C N 1
ATOM 1205 C CA . PHE C 1 8 ? -4.74268 -16.58554 38.91430 1.000 43.63841 8 PHE C CA 1
ATOM 1206 C C . PHE C 1 8 ? -4.06923 -17.23510 37.71625 1.000 43.79862 8 PHE C C 1
ATOM 1207 O O . PHE C 1 8 ? -4.73502 -17.68150 36.77336 1.000 40.15104 8 PHE C O 1
ATOM 1215 N N . TYR C 1 9 ? -2.74036 -17.28687 37.76347 1.000 40.21380 9 TYR C N 1
ATOM 1216 C CA . TYR C 1 9 ? -1.92282 -17.85218 36.70355 1.000 43.15543 9 TYR C CA 1
ATOM 1217 C C . TYR C 1 9 ? -0.90668 -18.82991 37.28079 1.000 43.87603 9 TYR C C 1
ATOM 1218 O O . TYR C 1 9 ? -0.19824 -18.51177 38.24913 1.000 37.22642 9 TYR C O 1
ATOM 1227 N N . LYS C 1 10 ? -0.81055 -19.99399 36.64370 1.000 43.41955 10 LYS C N 1
ATOM 1228 C CA . LYS C 1 10 ? 0.24546 -20.96412 36.89606 1.000 39.37571 10 LYS C CA 1
ATOM 1229 C C . LYS C 1 10 ? 1.31389 -20.78988 35.81737 1.000 35.44771 10 LYS C C 1
ATOM 1230 O O . LYS C 1 10 ? 1.00401 -20.81774 34.62234 1.000 35.08447 10 LYS C O 1
ATOM 1236 N N . ILE C 1 11 ? 2.55758 -20.58231 36.24147 1.000 35.95229 11 ILE C N 1
ATOM 1237 C CA . ILE C 1 11 ? 3.68563 -20.29443 35.36140 1.000 33.76612 11 ILE C CA 1
ATOM 1238 C C . ILE C 1 11 ? 4.66063 -21.45665 35.48019 1.000 35.75992 11 ILE C C 1
ATOM 1239 O O . ILE C 1 11 ? 5.15811 -21.75444 36.57488 1.000 36.84480 11 ILE C O 1
ATOM 1244 N N . THR C 1 12 ? 4.88730 -22.14394 34.37227 1.000 34.56931 12 THR C N 1
ATOM 1245 C CA . THR C 1 12 ? 5.61601 -23.39700 34.37290 1.000 30.07204 12 THR C CA 1
ATOM 1246 C C . THR C 1 12 ? 6.75860 -23.34194 33.37851 1.000 31.72848 12 THR C C 1
ATOM 1247 O O . THR C 1 12 ? 6.77788 -22.52713 32.45615 1.000 35.19245 12 THR C O 1
ATOM 1251 N N . ALA C 1 13 ? 7.72408 -24.22199 33.61135 1.000 35.63364 13 ALA C N 1
ATOM 1252 C CA . ALA C 1 13 ? 8.87834 -24.40947 32.75153 1.000 38.21486 13 ALA C CA 1
ATOM 1253 C C . ALA C 1 13 ? 9.33825 -25.84917 32.91042 1.000 34.15747 13 ALA C C 1
ATOM 1254 O O . ALA C 1 13 ? 9.16600 -26.46232 33.97117 1.000 35.31398 13 ALA C O 1
ATOM 1256 N N . TYR C 1 14 ? 9.90081 -26.39465 31.84522 1.000 31.59411 14 TYR C N 1
ATOM 1257 C CA . TYR C 1 14 ? 10.46216 -27.73373 31.94291 1.000 32.41911 14 TYR C CA 1
ATOM 1258 C C . TYR C 1 14 ? 11.53973 -27.77215 33.02564 1.000 33.43283 14 TYR C C 1
ATOM 1259 O O . TYR C 1 14 ? 12.39467 -26.88002 33.10149 1.000 29.58521 14 TYR C O 1
ATOM 1268 N N . ASN C 1 15 ? 11.47872 -28.79735 33.88154 1.000 35.17416 15 ASN C N 1
ATOM 1269 C CA . ASN C 1 15 ? 12.48378 -29.02466 34.92982 1.000 41.40823 15 ASN C CA 1
ATOM 1270 C C . ASN C 1 15 ? 12.61464 -27.84662 35.89961 1.000 39.89726 15 ASN C C 1
ATOM 1271 O O . ASN C 1 15 ? 13.68293 -27.64160 36.48321 1.000 40.70951 15 ASN C O 1
ATOM 1276 N N . SER C 1 16 ? 11.54118 -27.07883 36.10778 1.000 37.16746 16 SER C N 1
ATOM 1277 C CA . SER C 1 16 ? 11.59428 -25.90175 36.96887 1.000 35.56820 16 SER C CA 1
ATOM 1278 C C . SER C 1 16 ? 10.36098 -25.86324 37.85599 1.000 38.37935 16 SER C C 1
ATOM 1279 O O . SER C 1 16 ? 9.35362 -26.52061 37.58548 1.000 41.47747 16 SER C O 1
ATOM 1282 N N . GLN C 1 17 ? 10.44739 -25.09116 38.93160 1.000 42.02270 17 GLN C N 1
ATOM 1283 C CA . GLN C 1 17 ? 9.35576 -25.04294 39.89340 1.000 43.78595 17 GLN C CA 1
ATOM 1284 C C . GLN C 1 17 ? 8.26076 -24.09828 39.39589 1.000 41.75459 17 GLN C C 1
ATOM 1285 O O . GLN C 1 17 ? 8.54137 -22.98880 38.92894 1.000 39.95516 17 GLN C O 1
ATOM 1291 N N . ALA C 1 18 ? 7.01405 -24.54734 39.48203 1.000 42.72331 18 ALA C N 1
ATOM 1292 C CA . ALA C 1 18 ? 5.90128 -23.70195 39.07729 1.000 43.27771 18 ALA C CA 1
ATOM 1293 C C . ALA C 1 18 ? 5.81344 -22.48278 39.98995 1.000 43.31798 18 ALA C C 1
ATOM 1294 O O . ALA C 1 18 ? 6.03093 -22.57511 41.19924 1.000 43.11767 18 ALA C O 1
ATOM 1296 N N . LEU C 1 19 ? 5.49134 -21.33747 39.39682 1.000 42.74033 19 LEU C N 1
ATOM 1297 C CA . LEU C 1 19 ? 5.28746 -20.07597 40.08797 1.000 37.30286 19 LEU C CA 1
ATOM 1298 C C . LEU C 1 19 ? 3.85118 -19.65091 39.86881 1.000 40.32976 19 LEU C C 1
ATOM 1299 O O . LEU C 1 19 ? 3.13516 -20.19143 39.02303 1.000 38.57032 19 LEU C O 1
ATOM 1304 N N . TYR C 1 20 ? 3.41651 -18.69481 40.66524 1.000 44.91330 20 TYR C N 1
ATOM 1305 C CA . TYR C 1 20 ? 2.01034 -18.34033 40.67451 1.000 43.66254 20 TYR C CA 1
ATOM 1306 C C . TYR C 1 20 ? 1.85136 -16.82995 40.71656 1.000 42.27954 20 TYR C C 1
ATOM 1307 O O . TYR C 1 20 ? 2.57382 -16.12685 41.43538 1.000 44.82689 20 TYR C O 1
ATOM 1316 N N . PHE C 1 21 ? 0.88406 -16.34463 39.94740 1.000 45.82010 21 PHE C N 1
ATOM 1317 C CA . PHE C 1 21 ? 0.65825 -14.91587 39.80012 1.000 46.07805 21 PHE C CA 1
ATOM 1318 C C . PHE C 1 21 ? -0.83249 -14.66138 39.91359 1.000 44.23764 21 PHE C C 1
ATOM 1319 O O . PHE C 1 21 ? -1.65548 -15.51186 39.57909 1.000 40.67153 21 PHE C O 1
ATOM 1327 N N . TRP C 1 22 ? -1.17060 -13.49454 40.43266 1.000 48.10663 22 TRP C N 1
ATOM 1328 C CA . TRP C 1 22 ? -2.54334 -13.01670 40.43613 1.000 47.15265 22 TRP C CA 1
ATOM 1329 C C . TRP C 1 22 ? -2.51097 -11.61696 39.84201 1.000 46.18744 22 TRP C C 1
ATOM 1330 O O . TRP C 1 22 ? -1.74559 -10.76459 40.30792 1.000 45.46755 22 TRP C O 1
ATOM 1341 N N . GLY C 1 23 ? -3.30343 -11.38948 38.80053 1.000 42.27697 23 GLY C N 1
ATOM 1342 C CA . GLY C 1 23 ? -3.35570 -10.06069 38.21911 1.000 45.71759 23 GLY C CA 1
ATOM 1343 C C . GLY C 1 23 ? -3.84110 -10.09269 36.78135 1.000 45.44689 23 GLY C C 1
ATOM 1344 O O . GLY C 1 23 ? -4.52989 -11.01857 36.35989 1.000 42.09026 23 GLY C O 1
ATOM 1345 N N . THR C 1 24 ? -3.50205 -9.03042 36.06239 1.000 47.49710 24 THR C N 1
ATOM 1346 C CA . THR C 1 24 ? -3.91009 -8.92555 34.67028 1.000 51.45432 24 THR C CA 1
ATOM 1347 C C . THR C 1 24 ? -2.98445 -9.73320 33.77395 1.000 45.74573 24 THR C C 1
ATOM 1348 O O . THR C 1 24 ? -1.81055 -9.95703 34.08974 1.000 41.43904 24 THR C O 1
ATOM 1352 N N . ASP C 1 25 ? -3.52313 -10.15109 32.62806 1.000 42.62465 25 ASP C N 1
ATOM 1353 C CA . ASP C 1 25 ? -2.69667 -10.88699 31.68804 1.000 42.33141 25 ASP C CA 1
ATOM 1354 C C . ASP C 1 25 ? -1.55658 -10.01648 31.16725 1.000 41.26985 25 ASP C C 1
ATOM 1355 O O . ASP C 1 25 ? -0.46689 -10.52417 30.90184 1.000 41.98523 25 ASP C O 1
ATOM 1360 N N . ALA C 1 26 ? -1.76628 -8.70203 31.06241 1.000 42.10626 26 ALA C N 1
ATOM 1361 C CA . ALA C 1 26 ? -0.66477 -7.82613 30.68779 1.000 43.31501 26 ALA C CA 1
ATOM 1362 C C . ALA C 1 26 ? 0.45481 -7.90507 31.71561 1.000 40.47796 26 ALA C C 1
ATOM 1363 O O . ALA C 1 26 ? 1.64239 -7.94469 31.36571 1.000 39.25144 26 ALA C O 1
ATOM 1365 N N . ASP C 1 27 ? 0.08774 -7.97153 32.99243 1.000 45.17509 27 ASP C N 1
ATOM 1366 C CA . ASP C 1 27 ? 1.08885 -8.03003 34.04993 1.000 47.74523 27 ASP C CA 1
ATOM 1367 C C . ASP C 1 27 ? 1.75670 -9.39880 34.12572 1.000 43.62984 27 ASP C C 1
ATOM 1368 O O . ASP C 1 27 ? 2.96123 -9.48510 34.37419 1.000 43.79030 27 ASP C O 1
ATOM 1373 N N . VAL C 1 28 ? 0.99502 -10.48396 33.94299 1.000 41.50312 28 VAL C N 1
ATOM 1374 C CA . VAL C 1 28 ? 1.63194 -11.79635 33.93508 1.000 41.47079 28 VAL C CA 1
ATOM 1375 C C . VAL C 1 28 ? 2.55883 -11.91449 32.72851 1.000 41.69839 28 VAL C C 1
ATOM 1376 O O . VAL C 1 28 ? 3.60796 -12.56661 32.79830 1.000 35.81631 28 VAL C O 1
ATOM 1380 N N . ASP C 1 29 ? 2.22121 -11.25834 31.62193 1.000 36.23988 29 ASP C N 1
ATOM 1381 C CA . ASP C 1 29 ? 3.09154 -11.32498 30.45742 1.000 40.03743 29 ASP C CA 1
ATOM 1382 C C . ASP C 1 29 ? 4.37321 -10.52691 30.69028 1.000 43.75205 29 ASP C C 1
ATOM 1383 O O . ASP C 1 29 ? 5.47071 -10.98155 30.32761 1.000 41.03356 29 ASP C O 1
ATOM 1388 N N . ARG C 1 30 ? 4.25975 -9.35585 31.33619 1.000 41.90189 30 ARG C N 1
ATOM 1389 C CA . ARG C 1 30 ? 5.45543 -8.63208 31.77305 1.000 41.92866 30 ARG C CA 1
ATOM 1390 C C . ARG C 1 30 ? 6.32179 -9.50856 32.66671 1.000 38.80171 30 ARG C C 1
ATOM 1391 O O . ARG C 1 30 ? 7.54416 -9.59696 32.48593 1.000 36.80686 30 ARG C O 1
ATOM 1399 N N . TYR C 1 31 ? 5.68030 -10.18500 33.62307 1.000 36.23967 31 TYR C N 1
ATOM 1400 C CA . TYR C 1 31 ? 6.36885 -11.04960 34.57449 1.000 41.11393 31 TYR C CA 1
ATOM 1401 C C . TYR C 1 31 ? 7.09680 -12.21521 33.89018 1.000 37.65734 31 TYR C C 1
ATOM 1402 O O . TYR C 1 31 ? 8.27663 -12.46083 34.15514 1.000 33.67872 31 TYR C O 1
ATOM 1411 N N . VAL C 1 32 ? 6.39972 -12.94211 33.01156 1.000 36.20796 32 VAL C N 1
ATOM 1412 C CA . VAL C 1 32 ? 6.98033 -14.08264 32.29910 1.000 39.33301 32 VAL C CA 1
ATOM 1413 C C . VAL C 1 32 ? 8.14305 -13.62887 31.41850 1.000 39.46096 32 VAL C C 1
ATOM 1414 O O . VAL C 1 32 ? 9.18821 -14.29396 31.34721 1.000 39.42948 32 VAL C O 1
ATOM 1418 N N . ASP C 1 33 ? 7.98648 -12.48605 30.73977 1.000 40.37398 33 ASP C N 1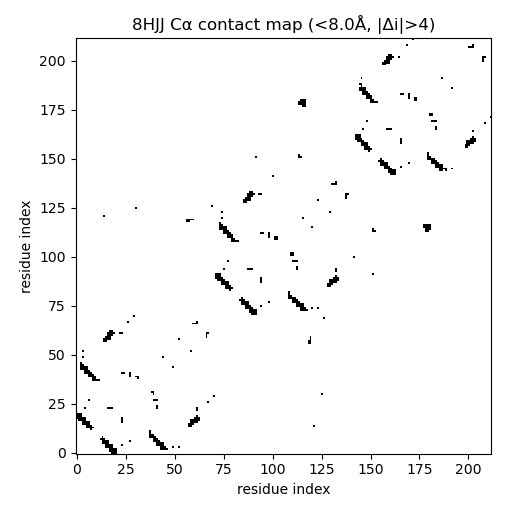
ATOM 1419 C CA . ASP C 1 33 ? 9.09247 -11.94794 29.95568 1.000 44.34433 33 ASP C CA 1
ATOM 1420 C C . ASP C 1 33 ? 10.28813 -11.63967 30.83309 1.000 45.36892 33 ASP C C 1
ATOM 1421 O O . ASP C 1 33 ? 11.43825 -11.89690 30.44602 1.000 45.47394 33 ASP C O 1
ATOM 1426 N N . TRP C 1 34 ? 10.03782 -11.08455 32.01865 1.000 41.44073 34 TRP C N 1
ATOM 1427 C CA . TRP C 1 34 ? 11.14285 -10.80115 32.91447 1.000 41.00479 34 TRP C CA 1
ATOM 1428 C C . TRP C 1 34 ? 11.81209 -12.08639 33.38768 1.000 45.11341 34 TRP C C 1
ATOM 1429 O O . TRP C 1 34 ? 13.04391 -12.16095 33.45500 1.000 43.34974 34 TRP C O 1
ATOM 1440 N N . LEU C 1 35 ? 11.01694 -13.11062 33.71147 1.000 39.18073 35 LEU C N 1
ATOM 1441 C CA . LEU C 1 35 ? 11.58730 -14.37361 34.16963 1.000 41.52008 35 LEU C CA 1
ATOM 1442 C C . LEU C 1 35 ? 12.47737 -14.99073 33.10459 1.000 45.15233 35 LEU C C 1
ATOM 1443 O O . LEU C 1 35 ? 13.51501 -15.58245 33.42951 1.000 43.95109 35 LEU C O 1
ATOM 1448 N N . ASN C 1 36 ? 12.11380 -14.82379 31.83000 1.000 43.87129 36 ASN C N 1
ATOM 1449 C CA . ASN C 1 36 ? 12.87499 -15.39694 30.72675 1.000 42.81283 36 ASN C CA 1
ATOM 1450 C C . ASN C 1 36 ? 13.98907 -14.48764 30.24159 1.000 48.08370 36 ASN C C 1
ATOM 1451 O O . ASN C 1 36 ? 14.66597 -14.83743 29.27379 1.000 46.87574 36 ASN C O 1
ATOM 1456 N N . ARG C 1 37 ? 14.15577 -13.31957 30.87531 1.000 54.36508 37 ARG C N 1
ATOM 1457 C CA . ARG C 1 37 ? 15.10238 -12.29291 30.44528 1.000 51.52769 37 ARG C CA 1
ATOM 1458 C C . ARG C 1 37 ? 16.50722 -12.84303 30.19409 1.000 54.99016 37 ARG C C 1
ATOM 1459 O O . ARG C 1 37 ? 17.20233 -12.36412 29.28929 1.000 54.16506 37 ARG C O 1
ATOM 1467 N N . ASP C 1 38 ? 16.94429 -13.85165 30.96652 1.000 53.93097 38 ASP C N 1
ATOM 1468 C CA . ASP C 1 38 ? 18.25236 -14.47015 30.75203 1.000 56.92318 38 ASP C CA 1
ATOM 1469 C C . ASP C 1 38 ? 18.20456 -16.00204 30.65595 1.000 58.08981 38 ASP C C 1
ATOM 1470 O O . ASP C 1 38 ? 19.25154 -16.65290 30.75201 1.000 56.59155 38 ASP C O 1
ATOM 1475 N N . ARG C 1 39 ? 17.04165 -16.60489 30.42479 1.000 51.40362 39 ARG C N 1
ATOM 1476 C CA . ARG C 1 39 ? 16.93166 -18.05794 30.43498 1.000 40.37115 39 ARG C CA 1
ATOM 1477 C C . ARG C 1 39 ? 17.17980 -18.59457 29.03342 1.000 45.15245 39 ARG C C 1
ATOM 1478 O O . ARG C 1 39 ? 16.32361 -18.48544 28.15491 1.000 48.18943 39 ARG C O 1
ATOM 1486 N N . GLU C 1 40 ? 18.35226 -19.19117 28.83055 1.000 52.20771 40 GLU C N 1
ATOM 1487 C CA . GLU C 1 40 ? 18.68630 -19.74832 27.53089 1.000 52.18321 40 GLU C CA 1
ATOM 1488 C C . GLU C 1 40 ? 17.95707 -21.05099 27.25824 1.000 49.90154 40 GLU C C 1
ATOM 1489 O O . GLU C 1 40 ? 17.82088 -21.44295 26.09490 1.000 52.18928 40 GLU C O 1
ATOM 1495 N N . ILE C 1 41 ? 17.49632 -21.73058 28.30465 1.000 46.20174 41 ILE C N 1
ATOM 1496 C CA . ILE C 1 41 ? 16.74060 -22.96528 28.18075 1.000 40.58160 41 ILE C CA 1
ATOM 1497 C C . ILE C 1 41 ? 15.62553 -22.90928 29.21116 1.000 38.18245 41 ILE C C 1
ATOM 1498 O O . ILE C 1 41 ? 15.65092 -22.10055 30.14336 1.000 35.86541 41 ILE C O 1
ATOM 1503 N N . ASN C 1 42 ? 14.63700 -23.78832 29.02763 1.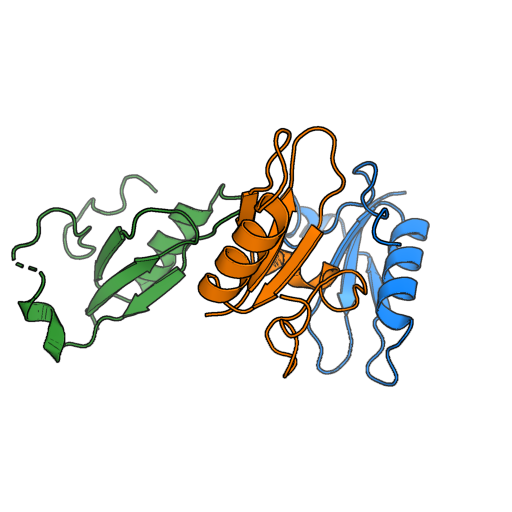000 35.19751 42 ASN C N 1
ATOM 1504 C CA . ASN C 1 42 ? 13.55876 -23.96286 29.99367 1.000 35.09005 42 ASN C CA 1
ATOM 1505 C C . ASN C 1 42 ? 12.85183 -22.64179 30.28376 1.000 35.81378 42 ASN C C 1
ATOM 1506 O O . ASN C 1 42 ? 12.72643 -22.22985 31.43718 1.000 36.37856 42 ASN C O 1
ATOM 1511 N N . VAL C 1 43 ? 12.38928 -21.96522 29.22580 1.000 31.21981 43 VAL C N 1
ATOM 1512 C CA . VAL C 1 43 ? 11.71699 -20.67601 29.44729 1.000 36.81992 43 VAL C CA 1
ATOM 1513 C C . VAL C 1 43 ? 10.37603 -20.89900 30.14368 1.000 38.35029 43 VAL C C 1
ATOM 1514 O O . VAL C 1 43 ? 9.76224 -21.97845 30.07996 1.000 36.75669 43 VAL C O 1
ATOM 1518 N N . TYR C 1 44 ? 9.91595 -19.86054 30.82629 1.000 36.90499 44 TYR C N 1
ATOM 1519 C CA . TYR C 1 44 ? 8.64156 -19.93173 31.52197 1.000 39.15537 44 TYR C CA 1
ATOM 1520 C C . TYR C 1 44 ? 7.52138 -19.56940 30.56509 1.000 38.00826 44 TYR C C 1
ATOM 1521 O O . TYR C 1 44 ? 7.70196 -18.74568 29.66319 1.000 39.07084 44 TYR C O 1
ATOM 1530 N N . ALA C 1 45 ? 6.35296 -20.17477 30.79206 1.000 32.68715 45 ALA C N 1
ATOM 1531 C CA . ALA C 1 45 ? 5.12670 -19.79519 30.10771 1.000 31.30406 45 ALA C CA 1
ATOM 1532 C C . ALA C 1 45 ? 3.98858 -19.81287 31.11468 1.000 36.96990 45 ALA C C 1
ATOM 1533 O O . ALA C 1 45 ? 4.00957 -20.58263 32.07868 1.000 37.60030 45 ALA C O 1
ATOM 1535 N N . ALA C 1 46 ? 3.00609 -18.93763 30.90468 1.000 39.56460 46 ALA C N 1
ATOM 1536 C CA . ALA C 1 46 ? 1.87705 -18.80039 31.81217 1.000 32.67225 46 ALA C CA 1
ATOM 1537 C C . ALA C 1 46 ? 0.63856 -19.50240 31.26974 1.000 38.07321 46 ALA C C 1
ATOM 1538 O O . ALA C 1 46 ? 0.47407 -19.65788 30.05912 1.000 30.52222 46 ALA C O 1
ATOM 1540 N N . GLU C 1 47 ? -0.22526 -19.94284 32.19112 1.000 38.16263 47 GLU C N 1
ATOM 1541 C CA . GLU C 1 47 ? -1.56779 -20.39899 31.87042 1.000 41.50151 47 GLU C CA 1
ATOM 1542 C C . GLU C 1 47 ? -2.53072 -19.86026 32.92053 1.000 41.24364 47 GLU C C 1
ATOM 1543 O O . GLU C 1 47 ? -2.21736 -19.85152 34.11624 1.000 41.47385 47 GLU C O 1
ATOM 1549 N N . ALA C 1 48 ? -3.71236 -19.43282 32.47406 1.000 37.47827 48 ALA C N 1
ATOM 1550 C CA . ALA C 1 48 ? -4.70555 -18.89102 33.38780 1.000 40.00627 48 ALA C CA 1
ATOM 1551 C C . ALA C 1 48 ? -5.48381 -20.03012 34.03553 1.000 40.05915 48 ALA C C 1
ATOM 1552 O O . ALA C 1 48 ? -5.99668 -20.91852 33.34370 1.000 38.53687 48 ALA C O 1
ATOM 1554 N N . ILE C 1 49 ? -5.56670 -19.99477 35.35787 1.000 38.31451 49 ILE C N 1
ATOM 1555 C CA . ILE C 1 49 ? -6.29392 -21.01115 36.12435 1.000 47.48205 49 ILE C CA 1
ATOM 1556 C C . ILE C 1 49 ? -7.77518 -20.67165 36.10410 1.000 44.03140 49 ILE C C 1
ATOM 1557 O O . ILE C 1 49 ? -8.14316 -19.54109 36.45405 1.000 45.01232 49 ILE C O 1
ATOM 1562 N N . PRO C 1 50 ? -8.65772 -21.60707 35.75309 1.000 47.46115 50 PRO C N 1
ATOM 1563 C CA . PRO C 1 50 ? -10.08919 -21.27998 35.69829 1.000 49.57587 50 PRO C CA 1
ATOM 1564 C C . PRO C 1 50 ? -10.60189 -20.80965 37.05487 1.000 56.06635 50 PRO C C 1
ATOM 1565 O O . PRO C 1 50 ? -10.15122 -21.27387 38.10862 1.000 57.38185 50 PRO C O 1
ATOM 1569 N N . GLU C 1 51 ? -11.55244 -19.86319 37.01391 1.000 54.84760 51 GLU C N 1
ATOM 1570 C CA . GLU C 1 51 ? -12.12071 -19.30303 38.24145 1.000 56.46601 51 GLU C CA 1
ATOM 1571 C C . GLU C 1 51 ? -12.62565 -20.39947 39.17131 1.000 61.98457 51 GLU C C 1
ATOM 1572 O O . GLU C 1 51 ? -12.52915 -20.27113 40.40232 1.000 56.92077 51 GLU C O 1
ATOM 1578 N N . ALA C 1 52 ? -13.13846 -21.49647 38.59413 1.000 60.76948 52 ALA C N 1
ATOM 1579 C CA . ALA C 1 52 ? -13.64059 -22.60707 39.39224 1.000 60.22664 52 ALA C CA 1
ATOM 1580 C C . ALA C 1 52 ? -12.59412 -23.11417 40.37724 1.000 58.34008 52 ALA C C 1
ATOM 1581 O O . ALA C 1 52 ? -12.93263 -23.46282 41.51352 1.000 59.72991 52 ALA C O 1
ATOM 1583 N N . GLU C 1 53 ? -11.31787 -23.09035 39.99901 1.000 56.96117 53 GLU C N 1
ATOM 1584 C CA . GLU C 1 53 ? -10.26939 -23.59677 40.87457 1.000 60.15265 53 GLU C CA 1
ATOM 1585 C C . GLU C 1 53 ? -9.63866 -22.52550 41.75595 1.000 58.08001 53 GLU C C 1
ATOM 1586 O O . GLU C 1 53 ? -8.73044 -22.85232 42.52639 1.000 62.18014 53 GLU C O 1
ATOM 1592 N N . TRP C 1 54 ? -10.08340 -21.26386 41.67157 1.000 59.81202 54 TRP C N 1
ATOM 1593 C CA . TRP C 1 54 ? -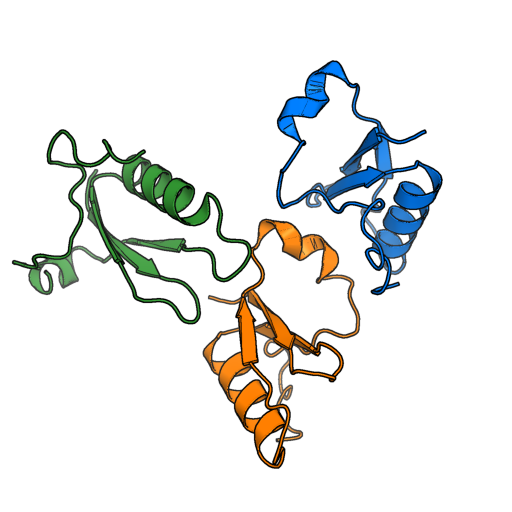9.36941 -20.19647 42.37819 1.000 63.67030 54 TRP C CA 1
ATOM 1594 C C . TRP C 1 54 ? -9.42115 -20.38285 43.88463 1.000 66.14772 54 TRP C C 1
ATOM 1595 O O . TRP C 1 54 ? -8.51789 -19.92454 44.60034 1.000 65.76108 54 TRP C O 1
ATOM 1606 N N . ALA C 1 55 ? -10.49272 -21.01573 44.37680 1.000 69.92366 55 ALA C N 1
ATOM 1607 C CA . ALA C 1 55 ? -10.62141 -21.31299 45.80006 1.000 74.18784 55 ALA C CA 1
ATOM 1608 C C . ALA C 1 55 ? -9.46416 -22.17557 46.28409 1.000 74.63895 55 ALA C C 1
ATOM 1609 O O . ALA C 1 55 ? -8.93961 -21.97536 47.38766 1.000 73.03034 55 ALA C O 1
ATOM 1611 N N . GLN C 1 56 ? -9.00522 -23.08761 45.43143 1.000 72.95774 56 GLN C N 1
ATOM 1612 C CA . GLN C 1 56 ? -7.95584 -24.04755 45.72360 1.000 66.69065 56 GLN C CA 1
ATOM 1613 C C . GLN C 1 56 ? -6.59971 -23.36587 45.93679 1.000 71.93370 56 GLN C C 1
ATOM 1614 O O . GLN C 1 56 ? -5.60177 -24.07046 46.16009 1.00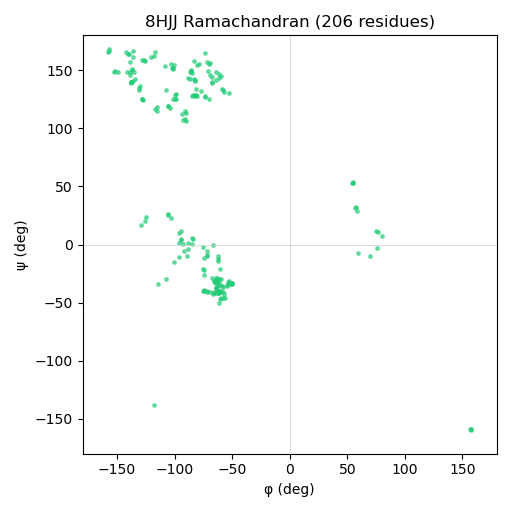0 71.29107 56 GLN C O 1
ATOM 1620 N N . TYR C 1 57 ? -6.54770 -22.02778 45.82890 1.000 66.00186 57 TYR C N 1
ATOM 1621 C CA . TYR C 1 57 ? -5.32511 -21.22916 46.00759 1.000 70.73576 57 TYR C CA 1
ATOM 1622 C C . TYR C 1 57 ? -5.45540 -20.26404 47.18624 1.000 67.07382 57 TYR C C 1
ATOM 1623 O O . TYR C 1 57 ? -5.01463 -19.11006 47.10796 1.000 66.72782 57 TYR C O 1
ATOM 1632 N N . GLY C 1 59 ? -5.62156 -17.92437 49.65760 1.000 68.74930 59 GLY C N 1
ATOM 1633 C CA . GLY C 1 59 ? -5.08718 -18.34052 50.93933 1.000 65.51837 59 GLY C CA 1
ATOM 1634 C C . GLY C 1 59 ? -3.62679 -18.72389 50.85658 1.000 65.17504 59 GLY C C 1
ATOM 1635 O O . GLY C 1 59 ? -2.97993 -18.94702 51.87856 1.000 65.62854 59 GLY C O 1
ATOM 1636 N N . ARG C 1 60 ? -3.10494 -18.76367 49.63514 1.000 61.24545 60 ARG C N 1
ATOM 1637 C CA . ARG C 1 60 ? -1.73408 -19.16879 49.36515 1.000 58.54695 60 ARG C CA 1
ATOM 1638 C C . ARG C 1 60 ? -0.76804 -17.99822 49.51712 1.000 58.29986 60 ARG C C 1
ATOM 1639 O O . ARG C 1 60 ? -1.14009 -16.84266 49.30925 1.000 65.13541 60 ARG C O 1
ATOM 1647 N N . ASP C 1 61 ? 0.46295 -18.30221 49.95596 1.000 58.56248 61 ASP C N 1
ATOM 1648 C CA . ASP C 1 61 ? 1.47469 -17.28495 50.25346 1.000 55.48763 61 ASP C CA 1
ATOM 1649 C C . ASP C 1 61 ? 2.53353 -17.06229 49.17702 1.000 57.17248 61 ASP C C 1
ATOM 1650 O O . ASP C 1 61 ? 3.25225 -16.05941 49.25513 1.000 61.23886 61 ASP C O 1
ATOM 1655 N N . ASP C 1 62 ? 2.68307 -17.96569 48.20928 1.000 54.52719 62 ASP C N 1
ATOM 1656 C CA . ASP C 1 62 ? 3.72993 -17.87714 47.19153 1.000 50.05218 62 ASP C CA 1
ATOM 1657 C C . ASP C 1 62 ? 3.25365 -17.20513 45.91508 1.000 51.76946 62 ASP C C 1
ATOM 1658 O O . ASP C 1 62 ? 3.95420 -17.27806 44.89379 1.000 50.07397 62 ASP C O 1
ATOM 1663 N N . VAL C 1 63 ? 2.07039 -16.58683 45.94671 1.000 48.05956 63 VAL C N 1
ATOM 1664 C CA . VAL C 1 63 ? 1.45683 -15.96017 44.77935 1.000 47.55065 63 VAL C CA 1
ATOM 1665 C C . VAL C 1 63 ? 1.90550 -14.50563 44.70218 1.000 43.61881 63 VAL C C 1
ATOM 1666 O O . VAL C 1 63 ? 1.53333 -13.68582 45.54161 1.000 46.17349 63 VAL C O 1
ATOM 1670 N N . LEU C 1 64 ? 2.67794 -14.17371 43.67070 1.000 45.40562 64 LEU C N 1
ATOM 1671 C CA . LEU C 1 64 ? 2.98018 -12.77485 43.39900 1.000 44.84251 64 LEU C CA 1
ATOM 1672 C C . LEU C 1 64 ? 1.70629 -12.09239 42.90500 1.000 50.97289 64 LEU C C 1
ATOM 1673 O O . LEU C 1 64 ? 1.05984 -12.57756 41.96901 1.000 47.81725 64 LEU C O 1
ATOM 1678 N N . SER C 1 65 ? 1.31304 -11.00004 43.56379 1.000 50.74502 65 SER C N 1
ATOM 1679 C CA . SER C 1 65 ? 0.08239 -10.28024 43.24131 1.000 56.51232 65 SER C CA 1
ATOM 1680 C C . SER C 1 65 ? 0.41884 -8.98190 42.51943 1.000 55.81157 65 SER C C 1
ATOM 1681 O O . SER C 1 65 ? 1.08406 -8.10504 43.08524 1.000 56.34340 65 SER C O 1
ATOM 1684 N N . GLY C 1 66 ? -0.06782 -8.84606 41.28753 1.000 52.87534 66 GLY C N 1
ATOM 1685 C CA . GLY C 1 66 ? 0.04551 -7.56405 40.61036 1.000 56.16626 66 GLY C CA 1
ATOM 1686 C C . GLY C 1 66 ? -0.87110 -6.48635 41.15717 1.000 56.24648 66 GLY C C 1
ATOM 1687 O O . GLY C 1 66 ? -0.74055 -5.32345 40.76903 1.000 61.77680 66 GLY C O 1
ATOM 1688 N N . GLU C 1 67 ? -1.78706 -6.84930 42.03671 1.000 52.45779 67 GLU C N 1
ATOM 1689 C CA . GLU C 1 67 ? -2.67991 -5.93516 42.71905 1.000 55.66429 67 GLU C CA 1
ATOM 1690 C C . GLU C 1 67 ? -2.07629 -5.30499 43.97346 1.000 63.69845 67 GLU C C 1
ATOM 1691 O O . GLU C 1 67 ? -2.77181 -4.54162 44.63876 1.000 65.54039 67 GLU C O 1
ATOM 1697 N N . GLU C 1 68 ? -0.83629 -5.60506 44.34935 1.000 62.71162 68 GLU C N 1
ATOM 1698 C CA . GLU C 1 68 ? -0.13745 -4.81990 45.35523 1.000 61.03421 68 GLU C CA 1
ATOM 1699 C C . GLU C 1 68 ? 0.94537 -3.97893 44.69987 1.000 68.27221 68 GLU C C 1
ATOM 1700 O O . GLU C 1 68 ? 1.71924 -4.47021 43.86492 1.000 64.68188 68 GLU C O 1
ATOM 1706 N N . CYS C 1 69 ? 0.98547 -2.71213 45.07347 1.000 68.93946 69 CYS C N 1
ATOM 1707 C CA . CYS C 1 69 ? 1.96679 -1.80742 44.50960 1.000 71.41554 69 CYS C CA 1
ATOM 1708 C C . CYS C 1 69 ? 3.36217 -2.15134 44.99126 1.000 60.40150 69 CYS C C 1
ATOM 1709 O O . CYS C 1 69 ? 3.56321 -2.56202 46.13558 1.000 58.51339 69 CYS C O 1
ATOM 1712 N N . GLY C 1 70 ? 4.32705 -1.94560 44.10783 1.000 58.90350 70 GLY C N 1
ATOM 1713 C CA . GLY C 1 70 ? 5.68699 -2.37315 44.32240 1.000 62.40771 70 GLY C CA 1
ATOM 1714 C C . GLY C 1 70 ? 5.92580 -3.83833 44.04874 1.000 61.99566 70 GLY C C 1
ATOM 1715 O O . GLY C 1 70 ? 7.03343 -4.33312 44.31554 1.000 58.44745 70 GLY C O 1
ATOM 1716 N N . TRP C 1 71 ? 4.91931 -4.53792 43.49801 1.000 59.59595 71 TRP C N 1
ATOM 1717 C CA . TRP C 1 71 ? 5.06188 -5.94947 43.15320 1.000 54.08235 71 TRP C CA 1
ATOM 1718 C C . TRP C 1 71 ? 6.07772 -6.16294 42.03909 1.000 55.61443 71 TRP C C 1
ATOM 1719 O O . TRP C 1 71 ? 6.73315 -7.20443 42.00263 1.000 57.39436 71 TRP C O 1
ATOM 1730 N N . ASP C 1 72 ? 6.21572 -5.20127 41.12641 1.000 52.55682 72 ASP C N 1
ATOM 1731 C CA . ASP C 1 72 ? 7.12488 -5.29511 39.99318 1.000 53.58422 72 ASP C CA 1
ATOM 1732 C C . ASP C 1 72 ? 8.36072 -4.41266 40.16281 1.000 55.68272 72 ASP C C 1
ATOM 1733 O O . ASP C 1 72 ? 8.96029 -3.98501 39.17055 1.000 60.28570 72 ASP C O 1
ATOM 1738 N N . ASP C 1 73 ? 8.73722 -4.11369 41.41068 1.000 55.97740 73 ASP C N 1
ATOM 1739 C CA . ASP C 1 73 ? 9.92200 -3.29036 41.66245 1.000 57.47123 73 ASP C CA 1
ATOM 1740 C C . ASP C 1 73 ? 11.19786 -3.97829 41.18823 1.000 55.07357 73 ASP C C 1
ATOM 1741 O O . ASP C 1 73 ? 12.12177 -3.32547 40.68329 1.000 51.64598 73 ASP C O 1
ATOM 1746 N N . PHE C 1 74 ? 11.26580 -5.30059 41.35313 1.000 59.63514 74 PHE C N 1
ATOM 1747 C CA . PHE C 1 74 ? 12.41944 -6.09211 40.94827 1.000 54.67832 74 PHE C CA 1
ATOM 1748 C C . PHE C 1 74 ? 12.68821 -6.05057 39.44920 1.000 53.76867 74 PHE C C 1
ATOM 1749 O O . PHE C 1 74 ? 13.77426 -6.46802 39.02815 1.000 56.44728 74 PHE C O 1
ATOM 1757 N N . MET C 1 75 ? 11.73826 -5.58013 38.63919 1.000 54.69160 75 MET C N 1
ATOM 1758 C CA . MET C 1 75 ? 11.97377 -5.36978 37.20549 1.000 55.98599 75 MET C CA 1
ATOM 1759 C C . MET C 1 75 ? 12.40508 -3.92000 36.94301 1.000 56.80642 75 MET C C 1
ATOM 1760 O O . MET C 1 75 ? 13.59726 -3.59114 36.93959 1.000 64.53764 75 MET C O 1
#

Secondary structure (DSSP, 8-state):
-EEEEEEE-TTS--EEEEEEHHHHHHHHHHHHTT-SSS--EEEEEPGGGGGGTTT-TTEEETTSTTTTTT-/-EEEEEEE-TTS--EEEEEEHHHHHHHHHHHHTT-SSS--EEEEEPGGGGGGTTT-SSEEETTSTTTTTT-/-EEEEEEE-TTS--EEEEEEHHHHHHHHHHHTTT-SSS--EEEEPPGGGGGG---SSEEETTSTTTTTT-

Sequence (212 aa):
MTSFYKITAYNSQALYFWGTDADVDRYVDWLNRDREINVYAAEAIPEAEWAQYEGRDDVLSGEECGWDDFMMTSFYKITAYNSQALYFWGTDADVDRYVDWLNRDREINVYAAEAIPEAEWAQYEGRDDVLSGEECGWDDFMMTSFYKITAYNSQALYFWGTDADVDRYVDWLNRDREINVYAAEAIPEAEWAQYGRDDVLSGEECGWDDFM

Solvent-accessible surface area: 13082 Å² total; per-residue (Å²): 200,44,15,3,19,69,0,51,16,182,131,39,145,34,10,36,0,51,0,30,74,65,26,2,80,97,3,15,96,24,18,34,102,97,74,175,129,48,85,18,63,39,94,68,10,78,130,102,64,53,89,115,19,116,78,87,71,45,22,25,28,9,100,116,138,39,25,39,118,33,80,195,39,16,12,7,71,0,46,14,180,130,38,149,30,42,25,0,52,2,26,57,64,35,0,62,108,20,17,100,68,22,35,138,97,70,170,126,39,88,21,63,14,41,12,7,8,126,48,38,46,29,31,18,99,40,38,131,78,28,48,22,14,113,108,144,39,31,38,117,99,72,192,40,16,30,17,68,0,53,16,38,127,37,145,25,52,27,0,54,2,27,76,64,31,3,81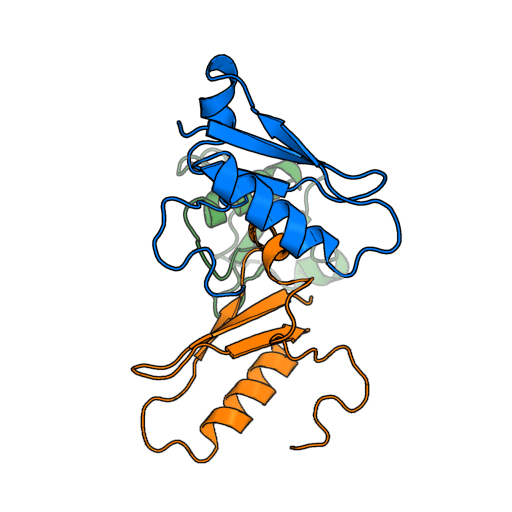,104,20,15,101,73,27,35,140,108,66,129,66,12,48,20,60,41,98,66,9,78,127,98,71,58,103,152,35,111,96,147,88,28,48,25,18,118,120,141,39,26,41,117,87,74